Protein AF-A0A9N9JJ08-F1 (afdb_monomer)

Radius of gyration: 25.62 Å; Cα contacts (8 Å, |Δi|>4): 177; chains: 1; bounding box: 62×59×67 Å

Secondary structure (DSSP, 8-state):
---------TTSPPPEEE-TT--HHHHHHHHHHHHHHHH-TT-----HHHHHHHHHHH-TTEEEPPP-----HHHHHHHHHHHH---HHHHHHHHHHHHHHHHHHHHHHHHHHHHHHHHHHHHHH---------------S---EEEEEEEEEEEESSTT--HHHHTTSEEEEEEEEEEEGGGTTS-EEEEEEEETTTSPP-S----

Solvent-accessible surface area (backbone atoms only — not comparable to full-atom values): 12682 Å² total; per-residue (Å²): 132,88,78,90,79,79,80,80,59,97,86,59,79,75,70,45,68,43,58,60,92,51,51,73,69,58,52,46,51,54,49,53,49,57,48,29,77,73,62,38,88,84,51,91,72,82,54,69,66,58,53,50,52,50,40,61,71,76,40,67,42,62,41,65,41,70,74,82,67,81,85,52,64,68,59,54,52,44,52,50,51,45,70,74,47,83,52,65,71,62,29,51,51,46,47,51,53,47,50,5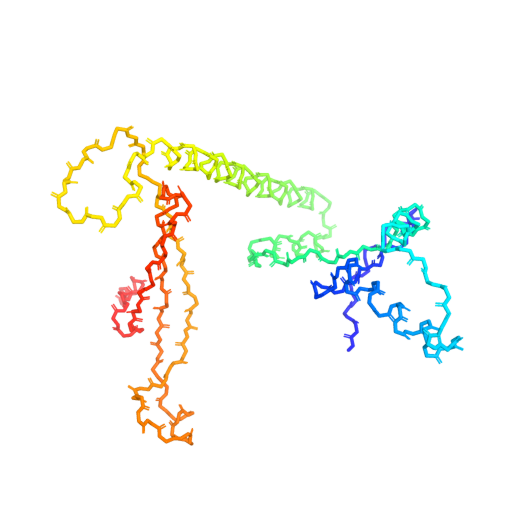2,52,52,49,52,56,47,52,55,49,51,53,50,50,54,48,52,52,51,19,41,54,47,12,68,68,49,82,81,80,60,96,67,80,90,66,91,70,84,73,94,70,76,86,34,76,46,78,46,87,43,64,81,44,74,41,65,71,47,99,82,59,55,75,82,51,38,85,74,53,53,38,54,28,34,37,38,33,43,27,39,54,21,43,36,94,68,54,51,70,50,76,45,79,44,49,60,88,73,52,78,73,88,73,77,72,80,129

Organism: NCBI:txid1348616

Mean predicted aligned error: 15.31 Å

pLDDT: mean 78.63, std 16.37, range [26.28, 96.12]

Foldseek 3Di:
DDDDPFPDPPPDDAQAEDEQVDDLVNVVVVVLVVCCVVPNPPDDDDDSVVVVVCCVVPPVSYYYDDDDDDDDPVLVVLVVCLVPDPDPVVNVVSVVVNVVVVVVVVVVVVVVVVVLVQLQVLLVVPPCPDPDDDDPPDRPGDFDKDKAFADFDWAAPDPPDDVVCSVVDTFTWTKMWIWRSSNPPPIDIDIDIGGPVRPDDPPPPDD

Structure (mmCIF, N/CA/C/O backbone):
data_AF-A0A9N9JJ08-F1
#
_entry.id   AF-A0A9N9JJ08-F1
#
loop_
_atom_site.group_PDB
_atom_site.id
_atom_site.type_symbol
_atom_site.label_atom_id
_atom_site.label_alt_id
_atom_site.label_comp_id
_atom_site.label_asym_id
_atom_site.label_entity_id
_atom_site.label_seq_id
_atom_site.pdbx_PDB_ins_code
_atom_site.Cartn_x
_atom_site.Cartn_y
_atom_site.Cartn_z
_atom_site.occupancy
_atom_site.B_iso_or_equiv
_atom_site.auth_seq_id
_atom_site.auth_comp_id
_atom_site.auth_asym_id
_atom_site.auth_atom_id
_atom_site.pdbx_PDB_model_num
ATOM 1 N N . MET A 1 1 ? -17.028 -2.104 -16.571 1.00 26.28 1 MET A N 1
ATOM 2 C CA . MET A 1 1 ? -17.896 -0.958 -16.218 1.00 26.28 1 MET A CA 1
ATOM 3 C C . MET A 1 1 ? -17.151 -0.067 -15.235 1.00 26.28 1 MET A C 1
ATOM 5 O O . MET A 1 1 ? -16.638 -0.620 -14.269 1.00 26.28 1 MET A O 1
ATOM 9 N N . PRO A 1 2 ? -17.042 1.254 -15.446 1.00 32.75 2 PRO A N 1
ATOM 10 C CA . PRO A 1 2 ? -16.416 2.143 -14.471 1.00 32.75 2 PRO A CA 1
ATOM 11 C C . PRO A 1 2 ? -17.380 2.386 -13.298 1.00 32.75 2 PRO A C 1
ATOM 13 O O . PRO A 1 2 ? -18.533 2.760 -13.513 1.00 32.75 2 PRO A O 1
ATOM 16 N N . SER A 1 3 ? -16.921 2.157 -12.066 1.00 32.53 3 SER A N 1
ATOM 17 C CA . SER A 1 3 ? -17.717 2.371 -10.849 1.00 32.53 3 SER A CA 1
ATOM 18 C C . SER A 1 3 ? -17.946 3.865 -10.568 1.00 32.53 3 SER A C 1
ATOM 20 O O . SER A 1 3 ? -17.018 4.667 -10.702 1.00 32.53 3 SER A O 1
ATOM 22 N N . PRO A 1 4 ? -19.150 4.272 -10.124 1.00 37.25 4 PRO A N 1
ATOM 23 C CA . PRO A 1 4 ? -19.498 5.670 -9.932 1.00 37.25 4 PRO A CA 1
ATOM 24 C C . PRO A 1 4 ? -19.043 6.146 -8.549 1.00 37.25 4 PRO A C 1
ATOM 26 O O . PRO A 1 4 ? -19.800 6.111 -7.585 1.00 37.25 4 PRO A O 1
ATOM 29 N N . ARG A 1 5 ? -17.810 6.646 -8.438 1.00 34.72 5 ARG A N 1
ATOM 30 C CA . ARG A 1 5 ? -17.413 7.495 -7.303 1.00 34.72 5 ARG A CA 1
ATOM 31 C C . ARG A 1 5 ? -17.246 8.926 -7.798 1.00 34.72 5 ARG A C 1
ATOM 33 O O . ARG A 1 5 ? -16.143 9.419 -7.993 1.00 34.72 5 ARG A O 1
ATOM 40 N N . ARG A 1 6 ? -18.376 9.584 -8.068 1.00 42.25 6 ARG A N 1
ATOM 41 C CA . ARG A 1 6 ? -18.411 11.016 -8.381 1.00 42.25 6 ARG A CA 1
ATOM 42 C C . ARG A 1 6 ? -18.321 11.791 -7.070 1.00 42.25 6 ARG A C 1
ATOM 44 O O . ARG A 1 6 ? -19.316 11.937 -6.369 1.00 42.25 6 ARG A O 1
ATOM 51 N N . HIS A 1 7 ? -17.133 12.274 -6.727 1.00 39.66 7 HIS A N 1
ATOM 52 C CA . HIS A 1 7 ? -17.003 13.363 -5.762 1.00 39.66 7 HIS A CA 1
ATOM 53 C C . HIS A 1 7 ? -17.243 14.669 -6.531 1.00 39.66 7 HIS A C 1
ATOM 55 O O . HIS A 1 7 ? -16.338 15.220 -7.148 1.00 39.66 7 HIS A O 1
ATOM 61 N N . CYS A 1 8 ? -18.499 15.114 -6.592 1.00 38.03 8 CYS A N 1
ATOM 62 C CA . CYS A 1 8 ? -18.852 16.391 -7.207 1.00 38.03 8 CYS A CA 1
ATOM 63 C C . CYS A 1 8 ? -18.808 17.496 -6.146 1.00 38.03 8 CYS A C 1
ATOM 65 O O . CYS A 1 8 ? -19.826 17.805 -5.532 1.00 38.03 8 CYS A O 1
ATOM 67 N N . ASN A 1 9 ? -17.641 18.116 -5.960 1.00 37.44 9 ASN A N 1
ATOM 68 C CA . ASN A 1 9 ? -17.565 19.435 -5.332 1.00 37.44 9 ASN A CA 1
ATOM 69 C C . ASN A 1 9 ? -17.920 20.492 -6.388 1.00 37.44 9 ASN A C 1
ATOM 71 O O . ASN A 1 9 ? -17.262 20.594 -7.420 1.00 37.44 9 ASN A O 1
ATOM 75 N N . LYS A 1 10 ? -18.984 21.260 -6.132 1.00 45.19 10 LYS A N 1
ATOM 76 C CA . LYS A 1 10 ? -19.709 22.134 -7.078 1.00 45.19 10 LYS A CA 1
ATOM 77 C C . LYS A 1 10 ? -18.935 23.330 -7.679 1.00 45.19 10 LYS A C 1
ATOM 79 O O . LYS A 1 10 ? -19.567 24.170 -8.305 1.00 45.19 10 LYS A O 1
ATOM 84 N N . ILE A 1 11 ? -17.613 23.435 -7.522 1.00 53.03 11 ILE A N 1
ATOM 85 C CA . ILE A 1 11 ? -16.815 24.577 -8.035 1.00 53.03 11 ILE A CA 1
ATOM 86 C C . ILE A 1 11 ? -15.480 24.135 -8.684 1.00 53.03 11 ILE A C 1
ATOM 88 O O . ILE A 1 11 ? -14.800 24.934 -9.316 1.00 53.03 11 ILE A O 1
ATOM 92 N N . SER A 1 12 ? -15.104 22.855 -8.610 1.00 55.94 12 SER A N 1
ATOM 93 C CA . SER A 1 12 ? -13.826 22.354 -9.142 1.00 55.94 12 SER A CA 1
ATOM 94 C C . SER A 1 12 ? -14.048 21.534 -10.414 1.00 55.94 12 SER A C 1
ATOM 96 O O . SER A 1 12 ? -15.012 20.767 -10.482 1.00 55.94 12 SER A O 1
ATOM 98 N N . MET A 1 13 ? -13.172 21.671 -11.420 1.00 60.66 13 MET A N 1
ATOM 99 C CA . MET A 1 13 ? -13.185 20.769 -12.578 1.00 60.66 13 MET A CA 1
ATOM 100 C C . MET A 1 13 ? -13.150 19.314 -12.081 1.00 60.66 13 MET A C 1
ATOM 102 O O . MET A 1 13 ? -12.362 19.002 -11.185 1.00 60.66 13 MET A O 1
ATOM 106 N N . PRO A 1 14 ? -13.995 18.416 -12.617 1.00 74.31 14 PRO A N 1
ATOM 107 C CA . PRO A 1 14 ? -14.060 17.047 -12.130 1.00 74.31 14 PRO A CA 1
ATOM 108 C C . PRO A 1 14 ? -12.701 16.371 -12.316 1.00 74.31 14 PRO A C 1
ATOM 110 O O . PRO A 1 14 ? -12.190 16.283 -13.432 1.00 74.31 14 PRO A O 1
ATOM 113 N N . ILE A 1 15 ? -12.120 15.904 -11.210 1.00 81.00 15 ILE A N 1
ATOM 114 C CA . ILE A 1 15 ? -10.879 15.132 -11.239 1.00 81.00 15 ILE A CA 1
ATOM 115 C C . ILE A 1 15 ? -11.204 13.752 -11.818 1.00 81.00 15 ILE A C 1
ATOM 117 O O . ILE A 1 15 ? -12.094 13.053 -11.327 1.00 81.00 15 ILE A O 1
ATOM 121 N N . VAL A 1 16 ? -10.489 13.370 -12.872 1.00 88.06 16 VAL A N 1
ATOM 122 C CA . VAL A 1 16 ? -10.571 12.057 -13.513 1.00 88.06 16 VAL A CA 1
ATOM 123 C C . VAL A 1 16 ? -9.379 11.234 -13.047 1.00 88.06 16 VAL A C 1
ATOM 125 O O . VAL A 1 16 ? -8.238 11.683 -13.134 1.00 88.06 16 VAL A O 1
ATOM 128 N N . PHE A 1 17 ? -9.639 10.020 -12.566 1.00 85.75 17 PHE A N 1
ATOM 129 C CA . PHE A 1 17 ? -8.593 9.123 -12.089 1.00 85.75 17 PHE A CA 1
ATOM 130 C C . PHE A 1 17 ? -8.339 7.977 -13.071 1.00 85.75 17 PHE A C 1
ATOM 132 O O . PHE A 1 17 ? -9.257 7.229 -13.410 1.00 85.75 17 PHE A O 1
ATOM 139 N N . LEU A 1 18 ? -7.084 7.819 -13.491 1.00 86.88 18 LEU A N 1
ATOM 140 C CA . LEU A 1 18 ? -6.598 6.652 -14.221 1.00 86.88 18 LEU A CA 1
ATOM 141 C C . LEU A 1 18 ? -6.338 5.483 -13.257 1.00 86.88 18 LEU A C 1
ATOM 143 O O . LEU A 1 18 ? -5.922 5.728 -12.123 1.00 86.88 18 LEU A O 1
ATOM 147 N N . PRO A 1 19 ? -6.549 4.222 -13.679 1.00 86.38 19 PRO A N 1
ATOM 148 C CA . PRO A 1 19 ? -6.322 3.058 -12.823 1.00 86.38 19 PRO A CA 1
ATOM 149 C C . PRO A 1 19 ? -4.897 2.989 -12.261 1.00 86.38 19 PRO A C 1
ATOM 151 O O . PRO A 1 19 ? -3.952 3.473 -12.879 1.00 86.38 19 PRO A O 1
ATOM 154 N N . THR A 1 20 ? -4.732 2.306 -11.125 1.00 81.06 20 THR A N 1
ATOM 155 C CA . THR A 1 20 ? -3.444 2.153 -10.415 1.00 81.06 20 THR A CA 1
ATOM 156 C C . THR A 1 20 ? -2.364 1.434 -11.226 1.00 81.06 20 THR A C 1
ATOM 158 O O . THR A 1 20 ? -1.188 1.514 -10.891 1.00 81.06 20 THR A O 1
ATOM 161 N N . SER A 1 21 ? -2.748 0.713 -12.283 1.00 83.06 21 SER A N 1
ATOM 162 C CA . SER A 1 21 ? -1.825 0.064 -13.219 1.00 83.06 21 SER A CA 1
ATOM 163 C C . SER A 1 21 ? -1.136 1.046 -14.168 1.00 83.06 21 SER A C 1
ATOM 165 O O . SER A 1 21 ? -0.183 0.663 -14.843 1.00 83.06 21 SER A O 1
ATOM 167 N N . PHE A 1 22 ? -1.628 2.284 -14.254 1.00 88.38 22 PHE A N 1
ATOM 168 C CA . PHE A 1 22 ? -1.063 3.320 -15.102 1.00 88.38 22 PHE A CA 1
ATOM 169 C C . PHE A 1 22 ? -0.163 4.262 -14.301 1.00 88.38 22 PHE A C 1
ATOM 171 O O . PHE A 1 22 ? -0.401 4.586 -13.141 1.00 88.38 22 PHE A O 1
ATOM 178 N N . ASN A 1 23 ? 0.867 4.737 -14.978 1.00 90.69 23 ASN A N 1
ATOM 179 C CA . ASN A 1 23 ? 1.752 5.828 -14.599 1.00 90.69 23 ASN A CA 1
ATOM 180 C C . ASN A 1 23 ? 2.128 6.630 -15.859 1.00 90.69 23 ASN A C 1
ATOM 182 O O . ASN A 1 23 ? 1.810 6.216 -16.980 1.00 90.69 23 ASN A O 1
ATOM 186 N N . TYR A 1 24 ? 2.818 7.760 -15.692 1.00 93.50 24 TYR A N 1
ATOM 187 C CA . TYR A 1 24 ? 3.209 8.626 -16.812 1.00 93.50 24 TYR A CA 1
ATOM 188 C C . TYR A 1 24 ? 3.926 7.862 -17.932 1.00 93.50 24 TYR A C 1
ATOM 190 O O . TYR A 1 24 ? 3.560 8.013 -19.093 1.00 93.50 24 TYR A O 1
ATOM 198 N N . THR A 1 25 ? 4.854 6.970 -17.587 1.00 93.75 25 THR A N 1
ATOM 199 C CA . THR A 1 25 ? 5.616 6.165 -18.551 1.00 93.75 25 THR A CA 1
ATOM 200 C C . THR A 1 25 ? 4.733 5.195 -19.332 1.00 93.75 25 THR A C 1
ATOM 202 O O . THR A 1 25 ? 4.863 5.067 -20.548 1.00 93.75 25 THR A O 1
ATOM 205 N N . SER A 1 26 ? 3.797 4.520 -18.660 1.00 93.81 26 SER A N 1
ATOM 206 C CA . SER A 1 26 ? 2.867 3.600 -19.322 1.00 93.81 26 SER A CA 1
ATOM 207 C C . SER A 1 26 ? 1.947 4.325 -20.304 1.00 93.81 26 SER A C 1
ATOM 209 O O . SER A 1 26 ? 1.784 3.857 -21.424 1.00 93.81 26 SER A O 1
ATOM 211 N N . VAL A 1 27 ? 1.429 5.502 -19.932 1.00 94.94 27 VAL A N 1
ATOM 212 C CA . VAL A 1 27 ? 0.551 6.286 -20.809 1.00 94.94 27 VAL A CA 1
ATOM 213 C C . VAL A 1 27 ? 1.350 6.926 -21.942 1.00 94.94 27 VAL A C 1
ATOM 215 O O . VAL A 1 27 ? 0.870 6.997 -23.069 1.00 94.94 27 VAL A O 1
ATOM 218 N N . TYR A 1 28 ? 2.587 7.348 -21.678 1.00 96.12 28 TYR A N 1
ATOM 219 C CA . TYR A 1 28 ? 3.489 7.839 -22.714 1.00 96.12 28 TYR A CA 1
ATOM 220 C C . TYR A 1 28 ? 3.783 6.759 -23.762 1.00 96.12 28 TYR A C 1
ATOM 222 O O . TYR A 1 28 ? 3.760 7.045 -24.955 1.00 96.12 28 TYR A O 1
ATOM 230 N N . ARG A 1 29 ? 3.987 5.503 -23.348 1.00 95.19 29 ARG A N 1
ATOM 231 C CA . ARG A 1 29 ? 4.146 4.380 -24.282 1.00 95.19 29 ARG A CA 1
ATOM 232 C C . ARG A 1 29 ? 2.902 4.183 -25.152 1.00 95.19 29 ARG A C 1
ATOM 234 O O . ARG A 1 29 ? 3.045 4.012 -26.361 1.00 95.19 29 ARG A O 1
ATOM 241 N N . ASP A 1 30 ? 1.711 4.258 -24.563 1.00 94.69 30 ASP A N 1
ATOM 242 C CA . ASP A 1 30 ? 0.451 4.149 -25.308 1.00 94.69 30 ASP A CA 1
ATOM 243 C C . ASP A 1 30 ? 0.283 5.322 -26.294 1.00 94.69 30 ASP A C 1
ATOM 245 O O . ASP A 1 30 ? -0.117 5.122 -27.441 1.00 94.69 30 ASP A O 1
ATOM 249 N N . TYR A 1 31 ? 0.670 6.538 -25.886 1.00 94.31 31 TYR A N 1
ATOM 250 C CA . TYR A 1 31 ? 0.724 7.720 -26.750 1.00 94.31 31 TYR A CA 1
ATOM 251 C C . TYR A 1 31 ? 1.684 7.525 -27.929 1.00 94.31 31 TYR A C 1
ATOM 253 O O . TYR A 1 31 ? 1.293 7.759 -29.070 1.00 94.31 31 TYR A O 1
ATOM 261 N N . VAL A 1 32 ? 2.916 7.072 -27.674 1.00 94.12 32 VAL A N 1
ATOM 262 C CA . VAL A 1 32 ? 3.928 6.809 -28.709 1.00 94.12 32 VAL A CA 1
ATOM 263 C C . VAL A 1 32 ? 3.391 5.811 -29.730 1.00 94.12 32 VAL A C 1
ATOM 265 O O . VAL A 1 32 ? 3.525 6.042 -30.930 1.00 94.12 32 VAL A O 1
ATOM 268 N N . GLN A 1 33 ? 2.777 4.722 -29.261 1.00 93.69 33 GLN A N 1
ATOM 269 C CA . GLN A 1 33 ? 2.219 3.695 -30.134 1.00 93.69 33 GLN A CA 1
ATOM 270 C C . GLN A 1 33 ? 1.097 4.265 -31.007 1.00 93.69 33 GLN A C 1
ATOM 272 O O . GLN A 1 33 ? 1.199 4.230 -32.230 1.00 93.69 33 GLN A O 1
ATOM 277 N N . ALA A 1 34 ? 0.087 4.889 -30.394 1.00 94.25 34 ALA A N 1
ATOM 278 C CA . ALA A 1 34 ? -1.040 5.472 -31.120 1.00 94.25 34 ALA A CA 1
ATOM 279 C C . ALA A 1 34 ? -0.609 6.575 -32.105 1.00 94.25 34 ALA A C 1
ATOM 281 O O . ALA A 1 34 ? -1.202 6.736 -33.173 1.00 94.25 34 ALA A O 1
ATOM 282 N N . TYR A 1 35 ? 0.430 7.340 -31.760 1.00 92.88 35 TYR A N 1
ATOM 283 C CA . TYR A 1 35 ? 0.969 8.384 -32.622 1.00 92.88 35 TYR A CA 1
ATOM 284 C C . TYR A 1 35 ? 1.674 7.800 -33.850 1.00 92.88 35 TYR A C 1
ATOM 286 O O . TYR A 1 35 ? 1.426 8.261 -34.964 1.00 92.88 35 TYR A O 1
ATOM 294 N N . LYS A 1 36 ? 2.495 6.757 -33.671 1.00 92.38 36 LYS A N 1
ATOM 295 C CA . LYS A 1 36 ? 3.142 6.041 -34.782 1.00 92.38 36 LYS A CA 1
ATOM 296 C C . LYS A 1 36 ? 2.134 5.338 -35.679 1.00 92.38 36 LYS A C 1
ATOM 298 O O . LYS A 1 36 ? 2.271 5.403 -36.895 1.00 92.38 36 LYS A O 1
ATOM 303 N N . ASP A 1 37 ? 1.100 4.733 -35.104 1.00 92.38 37 ASP A N 1
ATOM 304 C CA . ASP A 1 37 ? 0.054 4.056 -35.878 1.00 92.38 37 ASP A CA 1
ATOM 305 C C . ASP A 1 37 ? -0.703 5.038 -36.786 1.00 92.38 37 ASP A C 1
ATOM 307 O O . ASP A 1 37 ? -1.117 4.688 -37.890 1.00 92.38 37 ASP A O 1
ATOM 311 N N . LYS A 1 38 ? -0.853 6.293 -36.346 1.00 92.62 38 LYS A N 1
ATOM 312 C CA . LYS A 1 38 ? -1.551 7.341 -37.099 1.00 92.62 38 LYS A CA 1
ATOM 313 C C . LYS A 1 38 ? -0.660 8.090 -38.094 1.00 92.62 38 LYS A C 1
ATOM 315 O O . LYS A 1 38 ? -1.142 8.490 -39.151 1.00 92.62 38 LYS A O 1
ATOM 320 N N . HIS A 1 39 ? 0.600 8.335 -37.739 1.00 90.25 39 HIS A N 1
ATOM 321 C CA . HIS A 1 39 ? 1.498 9.232 -38.478 1.00 90.25 39 HIS A CA 1
ATOM 322 C C . HIS A 1 39 ? 2.686 8.523 -39.149 1.00 90.25 39 HIS A C 1
ATOM 324 O O . HIS A 1 39 ? 3.470 9.180 -39.830 1.00 90.25 39 HIS A O 1
ATOM 330 N N . GLY A 1 40 ? 2.801 7.201 -39.004 1.00 85.94 40 GLY A N 1
ATOM 331 C CA . GLY A 1 40 ? 3.907 6.399 -39.524 1.00 85.94 40 GLY A CA 1
ATOM 332 C C . GLY A 1 40 ? 5.052 6.231 -38.521 1.00 85.94 40 GLY A C 1
ATOM 333 O O . GLY A 1 40 ? 5.200 6.996 -37.565 1.00 85.94 40 GLY A O 1
ATOM 334 N N . SER A 1 41 ? 5.885 5.212 -38.746 1.00 79.75 41 SER A N 1
ATOM 335 C CA . SER A 1 41 ? 7.000 4.837 -37.859 1.00 79.75 41 SER A CA 1
ATOM 336 C C . SER A 1 41 ? 8.039 5.940 -37.666 1.00 79.75 41 SER A C 1
ATOM 338 O O . SER A 1 41 ? 8.655 6.009 -36.601 1.00 79.75 41 SER A O 1
ATOM 340 N N . ASP A 1 42 ? 8.190 6.799 -38.673 1.00 82.75 42 ASP A N 1
ATOM 341 C CA . ASP A 1 42 ? 9.249 7.809 -38.764 1.00 82.75 42 ASP A CA 1
ATOM 342 C C . ASP A 1 42 ? 8.801 9.180 -38.234 1.00 82.75 42 ASP A C 1
ATOM 344 O O . ASP A 1 42 ? 9.532 10.168 -38.322 1.00 82.75 42 ASP A O 1
ATOM 348 N N . ALA A 1 43 ? 7.588 9.262 -37.678 1.00 84.25 43 ALA A N 1
ATOM 349 C CA . ALA A 1 43 ? 7.063 10.498 -37.125 1.00 84.25 43 ALA A CA 1
ATOM 350 C C . ALA A 1 43 ? 7.925 10.979 -35.945 1.00 84.25 43 ALA A C 1
ATOM 352 O O . ALA A 1 43 ? 8.306 10.201 -35.067 1.00 84.25 43 ALA A O 1
ATOM 353 N N . HIS A 1 44 ? 8.210 12.282 -35.898 1.00 88.25 44 HIS A N 1
ATOM 354 C CA . HIS A 1 44 ? 8.917 12.883 -34.771 1.00 88.25 44 HIS A CA 1
ATOM 355 C C . HIS A 1 44 ? 8.002 12.928 -33.544 1.00 88.25 44 HIS A C 1
ATOM 357 O O . HIS A 1 44 ? 6.926 13.531 -33.584 1.00 88.25 44 HIS A O 1
ATOM 363 N N . ILE A 1 45 ? 8.437 12.288 -32.460 1.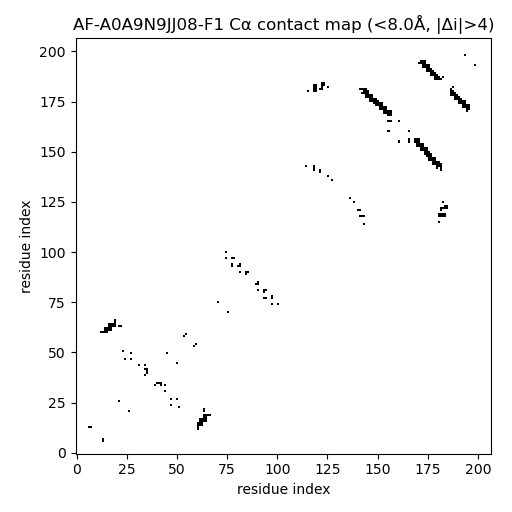00 91.38 45 ILE A N 1
ATOM 364 C CA . ILE A 1 45 ? 7.682 12.178 -31.211 1.00 91.38 45 ILE A CA 1
ATOM 365 C C . ILE A 1 45 ? 8.403 12.971 -30.135 1.00 91.38 45 ILE A C 1
ATOM 367 O O . ILE A 1 45 ? 9.623 12.885 -29.989 1.00 91.38 45 ILE A O 1
ATOM 371 N N . MET A 1 46 ? 7.632 13.740 -29.374 1.00 93.19 46 MET A N 1
ATOM 372 C CA . MET A 1 46 ? 8.156 14.497 -28.246 1.00 93.19 46 MET A CA 1
ATOM 373 C C . MET A 1 46 ? 8.699 13.574 -27.149 1.00 93.19 46 MET A C 1
ATOM 375 O O . MET A 1 46 ? 8.188 12.477 -26.954 1.00 93.19 46 MET A O 1
ATOM 379 N N . SER A 1 47 ? 9.686 14.040 -26.383 1.00 95.00 47 SER A N 1
ATOM 380 C CA . SER A 1 47 ? 10.233 13.274 -25.258 1.00 95.00 47 SER A CA 1
ATOM 381 C C . SER A 1 47 ? 9.219 13.066 -24.124 1.00 95.00 47 SER A C 1
ATOM 383 O O . SER A 1 47 ? 8.357 13.913 -23.874 1.00 95.00 47 SER A O 1
ATOM 385 N N . GLU A 1 48 ? 9.391 11.980 -23.361 1.00 95.62 48 GLU A N 1
ATOM 386 C CA . GLU A 1 48 ? 8.564 11.644 -22.187 1.00 95.62 48 GLU A CA 1
ATOM 387 C C . GLU A 1 48 ? 8.534 12.769 -21.142 1.00 95.62 48 GLU A C 1
ATOM 389 O O . GLU A 1 48 ? 7.492 13.064 -20.553 1.00 95.62 48 GLU A O 1
ATOM 394 N N . SER A 1 49 ? 9.670 13.438 -20.933 1.00 95.56 49 SER A N 1
ATOM 395 C CA . SER A 1 49 ? 9.781 14.568 -20.008 1.00 95.56 49 SER A CA 1
ATOM 396 C C . SER A 1 49 ? 8.894 15.736 -20.435 1.00 95.56 49 SER A C 1
ATOM 398 O O . SER A 1 49 ? 8.134 16.268 -19.626 1.00 95.56 49 SER A O 1
ATOM 400 N N . THR A 1 50 ? 8.938 16.097 -21.718 1.00 95.88 50 THR A N 1
ATOM 401 C CA . THR A 1 50 ? 8.116 17.171 -22.277 1.00 95.88 50 THR A CA 1
ATOM 402 C C . THR A 1 50 ? 6.638 16.785 -22.235 1.00 95.88 50 THR A C 1
ATOM 404 O O . THR A 1 50 ? 5.820 17.585 -21.793 1.00 95.88 50 THR A O 1
ATOM 407 N N . PHE A 1 51 ? 6.294 15.544 -22.593 1.00 95.88 51 PHE A N 1
ATOM 408 C CA . PHE A 1 51 ? 4.930 15.016 -22.485 1.00 95.88 51 PHE A CA 1
ATOM 409 C C . PHE A 1 51 ? 4.386 15.136 -21.054 1.00 95.88 51 PHE A C 1
ATOM 411 O O . PHE A 1 51 ? 3.304 15.677 -20.828 1.00 95.88 51 PHE A O 1
ATOM 418 N N . THR A 1 52 ? 5.178 14.706 -20.071 1.00 94.62 52 THR A N 1
ATOM 419 C CA . THR A 1 52 ? 4.808 14.743 -18.650 1.00 94.62 52 THR A CA 1
ATOM 420 C C . THR A 1 52 ? 4.646 16.175 -18.140 1.00 94.62 52 THR A C 1
ATOM 422 O O . THR A 1 52 ? 3.718 16.462 -17.384 1.00 94.62 52 THR A O 1
ATOM 425 N N . ASN A 1 53 ? 5.519 17.094 -18.557 1.00 95.38 53 ASN A N 1
ATOM 426 C CA . ASN A 1 53 ? 5.428 18.502 -18.171 1.00 95.38 53 ASN A CA 1
ATOM 427 C C . ASN A 1 53 ? 4.179 19.171 -18.757 1.00 95.38 53 ASN A C 1
ATOM 429 O O . ASN A 1 53 ? 3.480 19.890 -18.040 1.00 95.38 53 ASN A O 1
ATOM 433 N N . ILE A 1 54 ? 3.860 18.893 -20.027 1.00 94.44 54 ILE A N 1
ATOM 434 C CA . ILE A 1 54 ? 2.635 19.387 -20.669 1.00 94.44 54 ILE A CA 1
ATOM 435 C C . ILE A 1 54 ? 1.402 18.845 -19.948 1.00 94.44 54 ILE A C 1
ATOM 437 O O . ILE A 1 54 ? 0.509 19.624 -19.625 1.00 94.44 54 ILE A O 1
ATOM 441 N N . TRP A 1 55 ? 1.366 17.547 -19.632 1.00 94.19 55 TRP A N 1
ATOM 442 C CA . 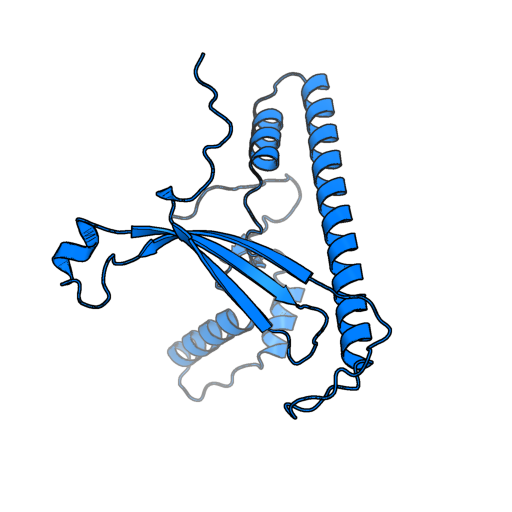TRP A 1 55 ? 0.263 16.955 -18.874 1.00 94.19 55 TRP A CA 1
ATOM 443 C C . TRP A 1 55 ? 0.055 17.664 -17.540 1.00 94.19 55 TRP A C 1
ATOM 445 O O . TRP A 1 55 ? -1.051 18.107 -17.243 1.00 94.19 55 TRP A O 1
ATOM 455 N N . LYS A 1 56 ? 1.111 17.793 -16.730 1.00 91.88 56 LYS A N 1
ATOM 456 C CA . LYS A 1 56 ? 1.019 18.404 -15.396 1.00 91.88 56 LYS A CA 1
ATOM 457 C C . LYS A 1 56 ? 0.557 19.861 -15.447 1.00 91.88 56 LYS A C 1
ATOM 459 O O . LYS A 1 56 ? -0.133 20.299 -14.534 1.00 91.88 56 LYS A O 1
ATOM 464 N N . SER A 1 57 ? 0.934 20.589 -16.499 1.00 92.88 57 SER A N 1
ATOM 465 C CA . SER A 1 57 ? 0.570 21.995 -16.688 1.00 92.88 57 SER A CA 1
ATOM 466 C C . SER A 1 57 ? -0.861 22.167 -17.208 1.00 92.88 57 SER A C 1
ATOM 468 O O . SER A 1 57 ? -1.627 22.965 -16.674 1.00 92.88 57 SER A O 1
ATOM 470 N N . LEU A 1 58 ? -1.242 21.404 -18.238 1.00 92.56 58 LEU A N 1
ATOM 471 C CA . LEU A 1 58 ? -2.488 21.626 -18.979 1.00 92.56 58 LEU A CA 1
ATOM 472 C C . LEU A 1 58 ? -3.649 20.735 -18.526 1.00 92.56 58 LEU A C 1
ATOM 474 O O . LEU A 1 58 ? -4.805 21.083 -18.755 1.00 92.56 58 LEU A O 1
ATOM 478 N N . ILE A 1 59 ? -3.366 19.586 -17.906 1.00 89.19 59 ILE A N 1
ATOM 479 C CA . ILE A 1 59 ? -4.372 18.589 -17.511 1.00 89.19 59 ILE A CA 1
ATOM 480 C C . ILE A 1 59 ? -4.167 18.141 -16.046 1.00 89.19 59 ILE A C 1
ATOM 482 O O . ILE A 1 59 ? -4.083 16.944 -15.760 1.00 89.19 59 ILE A O 1
ATOM 486 N N . PRO A 1 60 ? -4.120 19.072 -15.071 1.00 87.56 60 PRO A N 1
ATOM 487 C CA . PRO A 1 60 ? -3.926 18.722 -13.658 1.00 87.56 60 PRO A CA 1
ATOM 488 C C . PRO A 1 60 ? -5.112 17.947 -13.053 1.00 87.56 60 PRO A C 1
ATOM 49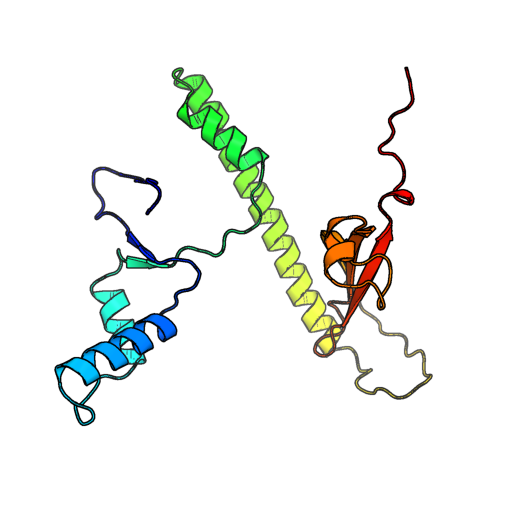0 O O . PRO A 1 60 ? -4.989 17.317 -11.999 1.00 87.56 60 PRO A O 1
ATOM 493 N N . SER A 1 61 ? -6.272 17.983 -13.713 1.00 87.38 61 SER A N 1
ATOM 494 C CA . SER A 1 61 ? -7.465 17.230 -13.327 1.00 87.38 61 SER A CA 1
ATOM 495 C C . SER A 1 61 ? -7.375 15.738 -13.656 1.00 87.38 61 SER A C 1
ATOM 497 O O . SER A 1 61 ? -8.175 14.973 -13.127 1.00 87.38 61 SER A O 1
ATOM 499 N N . LEU A 1 62 ? -6.427 15.302 -14.493 1.00 89.69 62 LEU A N 1
ATOM 500 C CA . LEU A 1 62 ? -6.220 13.890 -14.810 1.00 89.69 62 LEU A CA 1
ATOM 501 C C . LEU A 1 62 ? -5.090 13.326 -13.941 1.00 89.69 62 LEU A C 1
ATOM 503 O O . LEU A 1 62 ? -3.915 13.627 -14.156 1.00 89.69 62 LEU A O 1
ATOM 507 N N . GLN A 1 63 ? -5.455 12.512 -12.954 1.00 89.56 63 GLN A N 1
ATOM 508 C CA . GLN A 1 63 ? -4.546 11.985 -11.932 1.00 89.56 63 GLN A CA 1
ATOM 509 C C . GLN A 1 63 ? -4.533 10.455 -11.932 1.00 89.56 63 GLN A C 1
ATOM 511 O O . GLN A 1 63 ? -5.433 9.817 -12.471 1.00 89.56 63 GLN A O 1
ATOM 516 N N . PHE A 1 64 ? -3.525 9.844 -11.313 1.00 88.75 64 PHE A N 1
ATOM 517 C CA . PHE A 1 64 ? -3.499 8.396 -11.100 1.00 88.75 64 PHE A CA 1
ATOM 518 C C . PHE A 1 64 ? -4.191 8.051 -9.785 1.00 88.75 64 PHE A C 1
ATOM 520 O O . PHE A 1 64 ? -4.034 8.757 -8.788 1.00 88.75 64 PHE A O 1
ATOM 527 N N . MET A 1 65 ? -4.951 6.957 -9.770 1.00 81.00 65 MET A N 1
ATOM 528 C CA . MET A 1 65 ? -5.398 6.366 -8.516 1.00 81.00 65 MET A CA 1
ATOM 529 C C . MET A 1 65 ? -4.168 5.994 -7.687 1.00 81.00 65 MET A C 1
ATOM 531 O O . MET A 1 65 ? -3.238 5.367 -8.198 1.00 81.00 65 MET A O 1
ATOM 535 N N . SER A 1 66 ? -4.180 6.329 -6.400 1.00 72.06 66 SER A N 1
ATOM 536 C CA . SER A 1 66 ? -3.231 5.732 -5.470 1.00 72.06 66 SER A CA 1
ATOM 537 C C . SER A 1 66 ? -3.484 4.228 -5.399 1.00 72.06 66 SER A C 1
ATOM 539 O O . SER A 1 66 ? -4.637 3.777 -5.434 1.00 72.06 66 SER A O 1
ATOM 541 N N . ALA A 1 67 ? -2.408 3.442 -5.296 1.00 64.12 67 ALA A N 1
ATOM 542 C CA . ALA A 1 67 ? -2.538 2.066 -4.844 1.00 64.12 67 ALA A CA 1
ATOM 543 C C . ALA A 1 67 ? -3.350 2.105 -3.546 1.00 64.12 67 ALA A C 1
ATOM 545 O O . ALA A 1 67 ? -3.021 2.871 -2.637 1.00 64.12 67 ALA A O 1
ATOM 546 N N . LYS A 1 68 ? -4.460 1.364 -3.493 1.00 60.28 68 LYS A N 1
ATOM 547 C CA . LYS A 1 68 ? -5.231 1.284 -2.258 1.00 60.28 68 LYS A CA 1
ATOM 548 C C . LYS A 1 68 ? -4.314 0.635 -1.226 1.00 60.28 68 LYS A C 1
ATOM 550 O O . LYS A 1 68 ? -4.033 -0.552 -1.338 1.00 60.28 68 LYS A O 1
ATOM 555 N N . SER A 1 69 ? -3.831 1.423 -0.270 1.00 53.94 69 SER A N 1
ATOM 556 C CA . SER A 1 69 ? -3.363 0.886 1.003 1.00 53.94 69 SER A CA 1
ATOM 557 C C . SER A 1 69 ? -4.533 0.164 1.664 1.00 53.94 69 SER A C 1
ATOM 559 O O . SER A 1 69 ? -5.685 0.496 1.361 1.00 53.94 69 SER A O 1
ATOM 561 N N . ASP A 1 70 ? -4.232 -0.802 2.524 1.00 57.22 70 ASP A N 1
ATOM 562 C CA . ASP A 1 70 ? -5.188 -1.730 3.127 1.00 57.22 70 ASP A CA 1
ATOM 563 C C . ASP A 1 70 ? -6.558 -1.109 3.416 1.00 57.22 70 ASP A C 1
ATOM 565 O O . ASP A 1 70 ? -6.687 0.003 3.941 1.00 57.22 70 ASP A O 1
ATOM 569 N N . LEU A 1 71 ? -7.603 -1.835 3.018 1.00 66.81 71 LEU A N 1
ATOM 570 C CA . LEU A 1 71 ? -8.982 -1.438 3.258 1.00 66.81 71 LEU A CA 1
ATOM 571 C C . LEU A 1 71 ? -9.240 -1.494 4.767 1.00 66.81 71 LEU A C 1
ATOM 573 O O . LEU A 1 71 ? -9.540 -2.550 5.312 1.00 66.81 71 LEU A O 1
ATOM 577 N N . CYS A 1 72 ? -9.109 -0.355 5.442 1.00 84.56 72 CYS A N 1
ATOM 578 C CA . CYS A 1 72 ? -9.468 -0.234 6.848 1.00 84.56 72 CYS A CA 1
ATOM 579 C C . CYS A 1 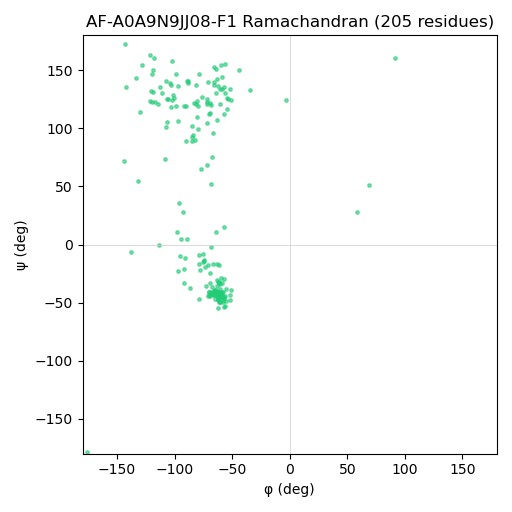72 ? -10.994 -0.333 6.990 1.00 84.56 72 CYS A C 1
ATOM 581 O O . CYS A 1 72 ? -11.729 0.550 6.539 1.00 84.56 72 CYS A O 1
ATOM 583 N N . GLU A 1 73 ? -11.467 -1.408 7.621 1.00 84.94 73 GLU A N 1
ATOM 584 C CA . GLU A 1 73 ? -12.889 -1.641 7.889 1.00 84.94 73 GLU A CA 1
ATOM 585 C C . GLU A 1 73 ? -13.505 -0.470 8.670 1.00 84.94 73 GLU A C 1
ATOM 587 O O . GLU A 1 73 ? -14.541 0.063 8.272 1.00 84.94 73 GLU A O 1
ATOM 592 N N . THR A 1 74 ? -12.811 0.018 9.702 1.00 89.12 74 THR A N 1
ATOM 593 C CA . THR A 1 74 ? -13.228 1.177 10.505 1.00 89.12 74 THR A CA 1
ATOM 594 C C . THR A 1 74 ? -13.435 2.425 9.647 1.00 89.12 74 THR A C 1
ATOM 596 O O . THR A 1 74 ? -14.459 3.097 9.770 1.00 89.12 74 THR A O 1
ATOM 599 N N . CYS A 1 75 ? -12.511 2.712 8.720 1.00 89.69 75 CYS A N 1
ATOM 600 C CA . CYS A 1 75 ? -12.644 3.828 7.782 1.00 89.69 75 CYS A CA 1
ATOM 601 C C . CYS A 1 75 ? -13.893 3.697 6.905 1.00 89.69 75 CYS A C 1
ATOM 603 O O . CYS A 1 75 ? -14.571 4.694 6.655 1.00 89.69 75 CYS A O 1
ATOM 605 N N . GLU A 1 76 ? -14.188 2.501 6.392 1.00 88.88 76 GLU A N 1
ATOM 606 C CA . GLU A 1 76 ? -15.357 2.291 5.535 1.00 88.88 76 GLU A CA 1
ATOM 607 C C . GLU A 1 76 ? -16.667 2.401 6.328 1.00 88.88 76 GLU A C 1
ATOM 609 O O . GLU A 1 76 ? -17.587 3.083 5.872 1.00 88.88 76 GLU A O 1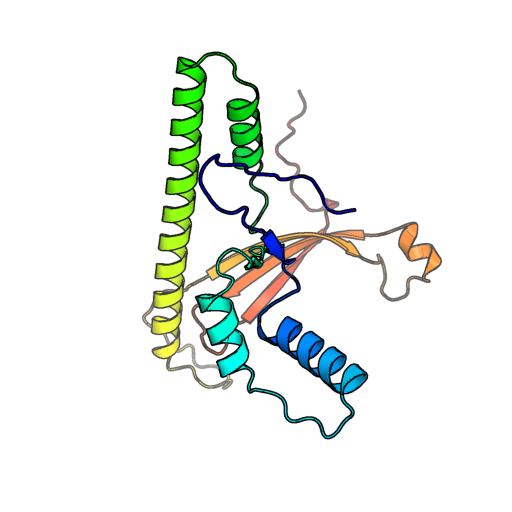
ATOM 614 N N . ILE A 1 77 ? -16.722 1.856 7.549 1.00 90.25 77 ILE A N 1
ATOM 615 C CA . ILE A 1 77 ? -17.872 2.003 8.457 1.00 90.25 77 ILE A CA 1
ATOM 616 C C . ILE A 1 77 ? -18.118 3.481 8.788 1.00 90.25 77 ILE A C 1
ATOM 618 O O . ILE A 1 77 ? -19.239 3.970 8.639 1.00 90.25 77 ILE A O 1
ATOM 622 N N . MET A 1 78 ? -17.080 4.226 9.181 1.00 91.25 78 MET A N 1
ATOM 623 C CA . MET A 1 78 ? -17.200 5.652 9.504 1.00 91.25 78 MET A CA 1
ATOM 624 C C . MET A 1 78 ? -17.676 6.472 8.299 1.00 91.25 78 MET A C 1
ATOM 626 O O . MET A 1 78 ? -18.594 7.282 8.433 1.00 91.25 78 MET A O 1
ATOM 630 N N . LYS A 1 79 ? -17.133 6.225 7.096 1.00 89.94 79 LYS A N 1
ATOM 631 C CA . LYS A 1 79 ? -17.595 6.885 5.860 1.00 89.94 79 LYS A CA 1
ATOM 632 C C . LYS A 1 79 ? -19.069 6.605 5.580 1.00 89.94 79 LYS A C 1
ATOM 634 O O . LYS A 1 79 ? -19.797 7.531 5.219 1.00 89.94 79 LYS A O 1
ATOM 639 N N . MET A 1 80 ? -19.512 5.357 5.746 1.00 88.75 80 MET A N 1
ATOM 640 C CA . MET A 1 80 ? -20.924 5.000 5.589 1.00 88.75 80 MET A CA 1
ATOM 641 C C . MET A 1 80 ? -21.792 5.736 6.612 1.00 88.75 80 MET A C 1
ATOM 643 O O . MET A 1 80 ? -22.783 6.359 6.229 1.00 88.75 80 MET A O 1
ATOM 647 N N . ASN A 1 81 ? -21.397 5.748 7.885 1.00 90.75 81 ASN A N 1
ATOM 648 C CA . ASN A 1 81 ? -22.139 6.438 8.940 1.00 90.75 81 ASN A CA 1
ATOM 649 C C . ASN A 1 81 ? -22.269 7.942 8.648 1.00 90.75 81 ASN A C 1
ATOM 651 O O . ASN A 1 81 ? -23.371 8.487 8.714 1.00 90.75 81 ASN A O 1
ATOM 655 N N . ILE A 1 82 ? -21.184 8.605 8.234 1.00 91.38 82 ILE A N 1
ATOM 656 C CA . ILE A 1 82 ? -21.189 10.026 7.841 1.00 91.38 82 ILE A CA 1
ATOM 657 C C . ILE A 1 82 ? -22.126 10.282 6.648 1.00 91.38 82 ILE A C 1
ATOM 659 O O . ILE A 1 82 ? -22.798 11.316 6.594 1.00 91.38 82 ILE A O 1
ATOM 663 N N . GLN A 1 83 ? -22.178 9.359 5.683 1.00 89.06 83 GLN A N 1
ATOM 664 C CA . GLN A 1 83 ? -23.007 9.491 4.485 1.00 89.06 83 GLN A CA 1
ATOM 665 C C . GLN A 1 83 ? -24.504 9.360 4.787 1.00 89.06 83 GLN A C 1
ATOM 667 O O . GLN A 1 83 ? -25.297 10.127 4.241 1.00 89.06 83 GLN A O 1
ATOM 672 N N . TYR A 1 84 ? -24.891 8.394 5.623 1.00 89.50 84 TYR A N 1
ATOM 673 C CA . TYR A 1 84 ? -26.300 8.083 5.884 1.00 89.50 84 TYR A CA 1
ATOM 674 C C . TYR A 1 84 ? -26.900 8.853 7.066 1.00 89.50 84 TYR A C 1
ATOM 676 O O . TYR A 1 84 ? -28.119 8.871 7.231 1.00 89.50 84 TYR A O 1
ATOM 684 N N . THR A 1 85 ? -26.079 9.530 7.870 1.00 90.38 85 THR A N 1
ATOM 685 C CA . THR A 1 85 ? -26.567 10.340 8.992 1.00 90.38 85 THR A CA 1
ATOM 686 C C . THR A 1 85 ? -27.251 11.617 8.501 1.00 90.38 85 THR A C 1
ATOM 688 O O . THR A 1 85 ? -26.651 12.454 7.825 1.00 90.38 85 THR A O 1
ATOM 691 N N . THR A 1 86 ? -28.515 11.793 8.891 1.00 87.19 86 THR A N 1
ATOM 692 C CA . THR A 1 86 ? -29.338 12.969 8.560 1.00 87.19 86 THR A CA 1
ATOM 693 C C . THR A 1 86 ? -29.262 14.076 9.616 1.00 87.19 86 THR A C 1
ATOM 695 O O . THR A 1 86 ? -29.541 15.233 9.313 1.00 87.19 86 THR A O 1
ATOM 698 N N . GLN A 1 87 ? -28.864 13.744 10.850 1.00 91.69 87 GLN A N 1
ATOM 699 C CA . GLN A 1 87 ? -28.744 14.689 11.965 1.00 91.69 87 GLN A CA 1
ATOM 700 C C . GLN A 1 87 ? -27.395 15.416 11.912 1.00 91.69 87 GLN A C 1
ATOM 702 O O . GLN A 1 87 ? -26.344 14.781 11.965 1.00 91.69 87 GLN A O 1
ATOM 707 N N . HIS A 1 88 ? -27.421 16.749 11.829 1.00 85.62 88 HIS A N 1
ATOM 708 C CA . HIS A 1 88 ? -26.214 17.558 11.628 1.00 85.62 88 HIS A CA 1
ATOM 709 C C . HIS A 1 88 ? -25.191 17.417 12.766 1.00 85.62 88 HIS A C 1
ATOM 711 O O . HIS A 1 88 ? -24.008 17.236 12.496 1.00 85.62 88 HIS A O 1
ATOM 717 N N . GLU A 1 89 ? -25.635 17.445 14.025 1.00 86.88 89 GLU A N 1
ATOM 718 C CA . GLU A 1 89 ? -24.754 17.320 15.198 1.00 86.88 89 GLU A CA 1
ATOM 719 C C . GLU A 1 89 ? -24.028 15.969 15.224 1.00 86.88 89 GLU A C 1
ATOM 721 O O . GLU A 1 89 ? -22.804 15.929 15.303 1.00 86.88 89 GLU A O 1
ATOM 726 N N . LYS A 1 90 ? -24.759 14.866 15.017 1.00 89.00 90 LYS A N 1
ATOM 727 C CA . LYS A 1 90 ? -24.166 13.521 14.918 1.00 89.00 90 LYS A CA 1
ATOM 728 C C . LYS A 1 90 ? -23.229 13.381 13.727 1.00 89.00 90 LYS A C 1
ATOM 730 O O . LYS A 1 90 ? -22.218 12.695 13.801 1.00 89.00 90 LYS A O 1
ATOM 735 N N . LYS A 1 91 ? -23.554 14.026 12.606 1.00 90.94 91 LYS A N 1
ATOM 736 C CA . LYS A 1 91 ? -22.680 14.027 11.433 1.00 90.94 91 LYS A CA 1
ATOM 737 C C . LYS A 1 91 ? -21.360 14.743 11.720 1.00 90.94 91 LYS A C 1
ATOM 739 O O . LYS A 1 91 ? -20.322 14.286 11.244 1.00 90.94 91 LYS A O 1
ATOM 744 N N . LEU A 1 92 ? -21.397 15.841 12.476 1.00 92.50 92 LEU A N 1
ATOM 745 C CA . LEU A 1 92 ? -20.198 16.565 12.891 1.00 92.50 92 LEU A CA 1
ATOM 746 C C . LEU A 1 92 ? -19.335 15.704 13.825 1.00 92.50 92 LEU A C 1
ATOM 748 O O . LEU A 1 92 ? -18.141 15.574 13.576 1.00 9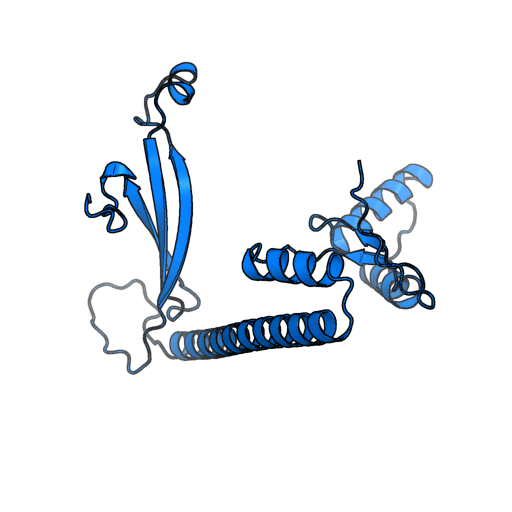2.50 92 LEU A O 1
ATOM 752 N N . GLU A 1 93 ? -19.943 15.062 14.824 1.00 93.75 93 GLU A N 1
ATOM 753 C CA . GLU A 1 93 ? -19.267 14.133 15.744 1.00 93.75 93 GLU A CA 1
ATOM 754 C C . GLU A 1 93 ? -18.576 12.983 14.992 1.00 93.75 93 GLU A C 1
ATOM 756 O O . GLU A 1 93 ? -17.359 12.842 15.065 1.00 93.75 93 GLU A O 1
ATOM 761 N N . LEU A 1 94 ? -19.313 12.261 14.139 1.00 91.75 94 LEU A N 1
ATOM 762 C CA . LEU A 1 94 ? -18.765 11.175 13.313 1.00 91.75 94 LEU A CA 1
ATOM 763 C C . LEU A 1 94 ? -17.630 11.636 12.388 1.00 91.75 94 LEU A C 1
ATOM 765 O O . LEU A 1 94 ? -16.712 10.872 12.087 1.00 91.75 94 LEU A O 1
ATOM 769 N N . THR A 1 95 ? -17.699 12.877 11.899 1.00 92.00 95 THR A N 1
ATOM 770 C CA . THR A 1 95 ? -16.639 13.451 11.061 1.00 92.00 95 THR A CA 1
ATOM 771 C C . THR A 1 95 ? -15.380 13.717 11.883 1.00 92.00 95 THR A C 1
ATOM 773 O O . THR A 1 95 ? -14.285 13.431 11.403 1.00 92.00 95 THR A O 1
ATOM 776 N N . ASN A 1 96 ? -15.519 14.213 13.114 1.00 94.62 96 ASN A N 1
ATOM 777 C CA . ASN A 1 96 ? -14.388 14.416 14.017 1.00 94.62 96 ASN A CA 1
ATOM 778 C C . ASN A 1 96 ? -13.725 13.086 14.391 1.00 94.62 96 ASN A C 1
ATOM 780 O O . ASN A 1 96 ? -12.502 12.989 14.311 1.00 94.62 96 ASN A O 1
ATOM 784 N N . ASP A 1 97 ? -14.511 12.050 14.692 1.00 94.69 97 ASP A N 1
ATOM 785 C CA . ASP A 1 97 ? -13.991 10.708 14.986 1.00 94.69 97 ASP A CA 1
ATOM 786 C C . ASP A 1 97 ? -13.221 10.125 13.797 1.00 94.69 97 ASP A C 1
ATOM 788 O O . ASP A 1 97 ? -12.131 9.568 13.946 1.00 94.69 97 ASP A O 1
ATOM 792 N N . TYR A 1 98 ? -13.757 10.301 12.588 1.00 93.69 98 TYR A N 1
ATOM 793 C CA . TYR A 1 98 ? -13.088 9.880 11.363 1.00 93.69 98 TYR A CA 1
ATOM 794 C C . TYR A 1 98 ? -11.765 10.624 11.136 1.00 93.69 98 TYR A C 1
ATOM 796 O O . TYR A 1 98 ? -10.767 10.002 10.773 1.00 93.69 98 TYR A O 1
ATOM 804 N N . LEU A 1 99 ? -11.725 11.939 11.375 1.00 94.31 99 LEU A N 1
ATOM 805 C CA . LEU A 1 99 ? -10.492 12.725 11.275 1.00 94.31 99 LEU A CA 1
ATOM 806 C C . LEU A 1 99 ? -9.464 12.316 12.335 1.00 94.31 99 LEU A C 1
ATOM 808 O O . LEU A 1 99 ? -8.285 12.200 12.012 1.00 94.31 99 LEU A O 1
ATOM 812 N N . ALA A 1 100 ? -9.898 12.046 13.567 1.00 95.88 100 ALA A N 1
ATOM 813 C CA . ALA A 1 100 ? -9.026 11.553 14.627 1.00 95.88 100 ALA A CA 1
ATOM 814 C C . ALA A 1 100 ? -8.413 10.192 14.262 1.00 95.88 100 ALA A C 1
ATOM 816 O O . ALA A 1 100 ? -7.204 10.009 14.389 1.00 95.88 100 ALA A O 1
ATOM 817 N N . HIS A 1 101 ? -9.215 9.268 13.722 1.00 94.19 101 HIS A N 1
ATOM 818 C CA . HIS A 1 101 ? -8.726 7.980 13.229 1.00 94.19 101 HIS A CA 1
ATOM 819 C C . HIS A 1 101 ? -7.702 8.138 12.092 1.00 94.19 101 HIS A C 1
ATOM 821 O O . HIS A 1 101 ? -6.673 7.462 12.095 1.00 94.19 101 HIS A O 1
ATOM 827 N N . LEU A 1 102 ? -7.953 9.042 11.136 1.00 91.75 102 LEU A N 1
ATOM 828 C CA . LEU A 1 102 ? -7.007 9.326 10.053 1.00 91.75 102 LEU A CA 1
ATOM 829 C C . LEU A 1 102 ? -5.693 9.924 10.565 1.00 91.75 102 LEU A C 1
ATOM 831 O O . LEU A 1 102 ? -4.630 9.507 10.109 1.00 91.75 102 LEU A O 1
ATOM 835 N N . ASN A 1 103 ? -5.763 10.875 11.497 1.00 94.06 103 ASN A N 1
ATOM 836 C CA . ASN A 1 103 ? -4.577 11.484 12.096 1.00 94.06 103 ASN A CA 1
ATOM 837 C C . ASN A 1 103 ? -3.754 10.441 12.849 1.00 94.06 103 ASN A C 1
ATOM 839 O O . ASN A 1 103 ? -2.554 10.346 12.620 1.00 94.06 103 ASN A O 1
ATOM 843 N N . HIS A 1 104 ? -4.397 9.592 13.649 1.00 93.38 104 HIS A N 1
ATOM 844 C CA . HIS A 1 104 ? -3.698 8.522 14.350 1.00 93.38 104 HIS A CA 1
ATOM 845 C C . HIS A 1 104 ? -3.012 7.549 13.375 1.00 93.38 104 HIS A C 1
ATOM 847 O O . HIS A 1 104 ? -1.836 7.232 13.534 1.00 93.38 104 HIS A O 1
ATOM 853 N N . ALA A 1 105 ? -3.699 7.124 12.309 1.00 89.75 105 ALA A N 1
ATOM 854 C CA . ALA A 1 105 ? -3.095 6.264 11.289 1.00 89.75 105 ALA A CA 1
ATOM 855 C C . ALA A 1 105 ? -1.905 6.932 10.571 1.00 89.75 105 ALA A C 1
ATOM 857 O O . ALA A 1 105 ? -0.970 6.250 10.143 1.00 89.75 105 ALA A O 1
ATOM 858 N N . GLN A 1 106 ? -1.939 8.258 10.417 1.00 89.12 106 GLN A N 1
ATOM 859 C CA . GLN A 1 106 ? -0.834 9.031 9.861 1.00 89.12 106 GLN A CA 1
ATOM 860 C C . GLN A 1 106 ? 0.350 9.097 10.836 1.00 89.12 106 GLN A C 1
ATOM 862 O O . GLN A 1 106 ? 1.475 8.847 10.416 1.00 89.12 106 GLN A O 1
ATOM 867 N N . GLU A 1 107 ? 0.103 9.340 12.124 1.00 94.38 107 GLU A N 1
ATOM 868 C CA . GLU A 1 107 ? 1.129 9.343 13.176 1.00 94.38 107 GLU A CA 1
ATOM 869 C C . GLU A 1 107 ? 1.860 7.996 13.267 1.00 94.38 107 GLU A C 1
ATOM 871 O O . GLU A 1 107 ? 3.090 7.965 13.286 1.00 94.38 107 GLU A O 1
ATOM 876 N N . GLU A 1 108 ? 1.129 6.877 13.227 1.00 90.69 108 GLU A N 1
ATOM 877 C CA . GLU A 1 108 ? 1.716 5.528 13.204 1.00 90.69 108 GLU A CA 1
ATOM 878 C C . GLU A 1 108 ? 2.588 5.305 11.960 1.00 90.69 108 GLU A C 1
ATOM 880 O O . GLU A 1 108 ? 3.682 4.737 12.033 1.00 90.69 108 GLU A O 1
ATOM 885 N N . ARG A 1 109 ? 2.137 5.789 10.795 1.00 87.31 109 ARG A N 1
ATOM 886 C CA . ARG A 1 109 ? 2.911 5.711 9.549 1.00 87.31 109 ARG A CA 1
ATOM 887 C C . ARG A 1 109 ? 4.174 6.563 9.612 1.00 87.31 109 ARG A C 1
ATOM 889 O O . ARG A 1 109 ? 5.222 6.124 9.139 1.00 87.31 109 ARG A O 1
ATOM 896 N N . ASP A 1 110 ? 4.094 7.757 10.181 1.00 92.44 110 ASP A N 1
ATOM 897 C CA . ASP A 1 110 ? 5.243 8.643 10.337 1.00 92.44 110 ASP A CA 1
ATOM 898 C C . ASP A 1 110 ? 6.250 8.054 11.327 1.00 92.44 110 ASP A C 1
ATOM 900 O O . ASP A 1 110 ? 7.447 8.008 11.033 1.00 92.44 110 ASP A O 1
ATOM 904 N N . TYR A 1 111 ? 5.771 7.489 12.436 1.00 91.19 111 TYR A N 1
ATOM 905 C CA . TYR A 1 111 ? 6.592 6.729 13.374 1.00 91.19 111 TYR A CA 1
ATOM 906 C C . TYR A 1 111 ? 7.294 5.546 12.690 1.00 91.19 111 TYR A C 1
ATOM 908 O O . TYR A 1 111 ? 8.510 5.381 12.822 1.00 91.19 111 TYR A O 1
ATOM 916 N N . TYR A 1 112 ? 6.565 4.751 11.903 1.00 86.06 112 TYR A N 1
ATOM 917 C CA . TYR A 1 112 ? 7.138 3.657 11.118 1.00 86.06 112 TYR A CA 1
ATOM 918 C C . TYR A 1 112 ? 8.227 4.154 10.156 1.00 86.06 112 TYR A C 1
ATOM 920 O O . TYR A 1 112 ? 9.343 3.634 10.165 1.00 86.06 112 TYR A O 1
ATOM 928 N N . ASN A 1 113 ? 7.950 5.201 9.376 1.00 87.31 113 ASN A N 1
ATOM 929 C CA . ASN A 1 113 ? 8.903 5.765 8.418 1.00 87.31 113 ASN A CA 1
ATOM 930 C C . ASN A 1 113 ? 10.183 6.263 9.104 1.00 87.31 113 ASN A C 1
ATOM 932 O O . ASN A 1 113 ? 11.284 6.004 8.614 1.00 87.31 113 ASN A O 1
ATOM 936 N N . VAL A 1 114 ? 10.057 6.9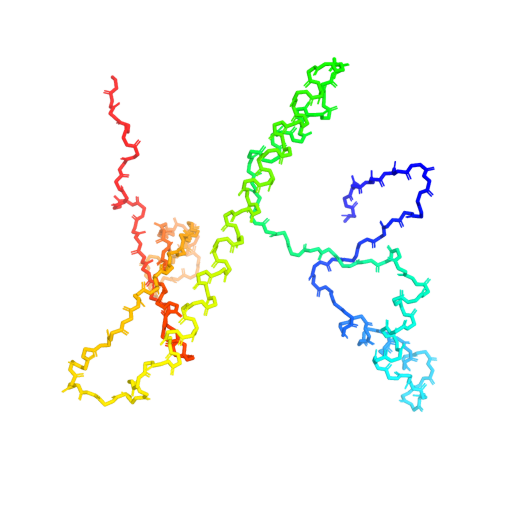23 10.261 1.00 90.75 114 VAL A N 1
ATOM 937 C CA . VAL A 1 114 ? 11.206 7.343 11.078 1.00 90.75 114 VAL A CA 1
ATOM 938 C C . VAL A 1 114 ? 12.044 6.136 11.506 1.00 90.75 114 VAL A C 1
ATOM 940 O O . VAL A 1 114 ? 13.273 6.190 11.434 1.00 90.75 114 VAL A O 1
ATOM 943 N N . ASN A 1 115 ? 11.414 5.030 11.912 1.00 87.06 115 ASN A N 1
ATOM 944 C CA . ASN A 1 115 ? 12.136 3.807 12.268 1.00 87.06 115 ASN A CA 1
ATOM 945 C C . ASN A 1 115 ? 12.823 3.154 11.063 1.00 87.06 115 ASN A C 1
ATOM 947 O O . ASN A 1 115 ? 13.949 2.693 11.203 1.00 87.06 115 ASN A O 1
ATOM 951 N N . ILE A 1 116 ? 12.220 3.175 9.872 1.00 83.75 116 ILE A N 1
ATOM 952 C CA . ILE A 1 116 ? 12.861 2.664 8.649 1.00 83.75 116 ILE A CA 1
ATOM 953 C C . ILE A 1 116 ? 14.115 3.467 8.282 1.00 83.75 116 ILE A C 1
ATOM 955 O O . ILE A 1 116 ? 15.133 2.883 7.896 1.00 83.75 116 ILE A O 1
ATOM 959 N N . VAL A 1 117 ? 14.079 4.794 8.432 1.00 87.06 117 VAL A N 1
ATOM 960 C CA . VAL A 1 117 ? 15.265 5.641 8.220 1.00 87.06 117 VAL A CA 1
ATOM 961 C C . VAL A 1 117 ? 16.369 5.263 9.209 1.00 87.06 117 VAL A C 1
ATOM 963 O O . VAL A 1 117 ? 17.485 4.970 8.780 1.00 87.06 117 VAL A O 1
ATOM 966 N N . LYS A 1 118 ? 16.045 5.160 10.505 1.00 86.50 118 LYS A N 1
ATOM 967 C CA . LYS A 1 118 ? 16.998 4.724 11.542 1.00 86.50 118 LYS A CA 1
ATOM 968 C C . LYS A 1 118 ? 17.559 3.328 11.265 1.00 86.50 118 LYS A C 1
ATOM 970 O O . LYS A 1 118 ? 18.765 3.130 11.353 1.00 86.50 118 LYS A O 1
ATOM 975 N N . ALA A 1 119 ? 16.714 2.380 10.862 1.00 82.56 119 ALA A N 1
ATOM 976 C CA . ALA A 1 119 ? 17.123 1.026 10.494 1.00 82.56 119 ALA A CA 1
ATOM 977 C C . ALA A 1 119 ? 18.137 1.019 9.351 1.00 82.56 119 ALA A C 1
ATOM 979 O O . ALA A 1 119 ? 19.121 0.280 9.375 1.00 82.56 119 ALA A O 1
ATOM 980 N N . THR A 1 120 ? 17.919 1.882 8.362 1.00 81.50 120 THR A N 1
ATOM 981 C CA . THR A 1 120 ? 18.816 2.033 7.218 1.00 81.50 120 THR A CA 1
ATOM 982 C C . THR A 1 120 ? 20.159 2.638 7.636 1.00 81.50 120 THR A C 1
ATOM 984 O O . THR A 1 120 ? 21.207 2.213 7.148 1.00 81.50 120 THR A O 1
ATOM 987 N N . GLU A 1 121 ? 20.153 3.632 8.525 1.00 83.88 121 GLU A N 1
ATOM 988 C CA . GLU A 1 121 ? 21.372 4.244 9.069 1.00 83.88 121 GLU A CA 1
ATOM 989 C C . GLU A 1 121 ? 22.169 3.266 9.939 1.00 83.88 121 GLU A C 1
ATOM 991 O O . GLU A 1 121 ? 23.384 3.150 9.773 1.00 83.88 121 GLU A O 1
ATOM 996 N N . ASP A 1 122 ? 21.497 2.508 10.804 1.00 80.56 122 ASP A N 1
ATOM 997 C CA . ASP A 1 122 ? 22.100 1.446 11.613 1.00 80.56 122 ASP A CA 1
ATOM 998 C C . ASP A 1 122 ? 22.720 0.362 10.727 1.00 80.56 122 ASP A C 1
ATOM 1000 O O . ASP A 1 122 ? 23.879 -0.006 10.923 1.00 80.56 122 ASP A O 1
ATOM 1004 N N . GLY A 1 123 ? 22.003 -0.077 9.688 1.00 76.06 123 GLY A N 1
ATOM 1005 C CA . GLY A 1 123 ? 22.506 -1.050 8.720 1.00 76.06 123 GLY A CA 1
ATOM 1006 C C . GLY A 1 123 ? 23.772 -0.587 8.002 1.00 76.06 123 GLY A C 1
ATOM 1007 O O . GLY A 1 123 ? 24.727 -1.351 7.889 1.00 76.06 123 GLY A O 1
ATOM 1008 N N . LYS A 1 124 ? 23.853 0.692 7.610 1.00 77.38 124 LYS A N 1
ATOM 1009 C CA . LYS A 1 124 ? 25.074 1.269 7.013 1.00 77.38 124 LYS A CA 1
ATOM 1010 C C . LYS A 1 124 ? 26.268 1.276 7.972 1.00 77.38 124 LYS A C 1
ATOM 1012 O O . LYS A 1 124 ? 27.406 1.194 7.515 1.00 77.38 124 LYS A O 1
ATOM 1017 N N . ARG A 1 125 ? 26.030 1.399 9.283 1.00 75.19 125 ARG A N 1
ATOM 1018 C CA . ARG A 1 125 ? 27.079 1.340 10.318 1.00 75.19 125 ARG A CA 1
ATOM 1019 C C . ARG A 1 125 ? 27.515 -0.090 10.631 1.00 75.19 125 ARG A C 1
ATOM 1021 O O . ARG A 1 125 ? 28.573 -0.290 11.229 1.00 75.19 125 ARG A O 1
ATOM 1028 N N . ASN A 1 126 ? 26.727 -1.086 10.238 1.00 70.00 126 ASN A N 1
ATOM 1029 C CA . ASN A 1 126 ? 27.052 -2.481 10.466 1.00 70.00 126 ASN A CA 1
ATOM 1030 C C . ASN A 1 126 ? 28.214 -2.918 9.559 1.00 70.00 126 ASN A C 1
ATOM 1032 O O . ASN A 1 126 ? 28.062 -3.156 8.364 1.00 70.00 126 ASN A O 1
ATOM 1036 N N . SER A 1 127 ? 29.401 -3.055 10.151 1.00 61.81 127 SER A N 1
ATOM 1037 C CA . SER A 1 127 ? 30.629 -3.474 9.458 1.00 61.81 127 SER A CA 1
ATOM 1038 C C . SER A 1 127 ? 30.629 -4.939 8.986 1.00 61.81 127 SER A C 1
ATOM 1040 O O . SER A 1 127 ? 31.586 -5.383 8.344 1.00 61.81 127 SER A O 1
ATOM 1042 N N . ASN A 1 128 ? 29.567 -5.703 9.266 1.00 59.72 128 ASN A N 1
ATOM 1043 C CA . ASN A 1 128 ? 29.389 -7.084 8.815 1.00 59.72 128 ASN A CA 1
ATOM 1044 C C . ASN A 1 128 ? 28.966 -7.144 7.336 1.00 59.72 128 ASN A C 1
ATOM 1046 O O . ASN A 1 128 ? 27.881 -7.591 6.986 1.00 59.72 128 ASN A O 1
ATOM 1050 N N . ILE A 1 129 ? 29.858 -6.696 6.453 1.00 55.03 129 ILE A N 1
ATOM 1051 C CA . ILE A 1 129 ? 29.656 -6.649 4.995 1.00 55.03 129 ILE A CA 1
ATOM 1052 C C . ILE A 1 129 ? 29.864 -8.031 4.337 1.00 55.03 129 ILE A C 1
ATOM 1054 O O . ILE A 1 129 ? 29.564 -8.227 3.161 1.00 55.03 129 ILE A O 1
ATOM 1058 N N . VAL A 1 130 ? 30.362 -9.035 5.067 1.00 50.62 130 VAL A N 1
ATOM 1059 C CA . VAL A 1 130 ? 30.855 -10.276 4.453 1.00 50.62 130 VAL A CA 1
ATOM 1060 C C . VAL A 1 130 ? 30.074 -11.496 4.932 1.00 50.62 130 VAL A C 1
ATOM 1062 O O . VAL A 1 130 ? 29.960 -11.750 6.127 1.00 50.62 130 VAL A O 1
ATOM 1065 N N . LYS A 1 131 ? 29.643 -12.322 3.967 1.00 51.25 131 LYS A N 1
ATOM 1066 C CA . LYS A 1 131 ? 29.144 -13.707 4.116 1.00 51.25 131 LYS A CA 1
ATOM 1067 C C . LYS A 1 131 ? 30.145 -14.674 4.792 1.00 51.25 131 LYS A C 1
ATOM 1069 O O . LYS A 1 131 ? 30.000 -15.889 4.677 1.00 51.25 131 LYS A O 1
ATOM 1074 N N . SER A 1 132 ? 31.196 -14.176 5.442 1.00 47.47 132 SER A N 1
ATOM 1075 C CA . SER A 1 132 ? 32.210 -14.998 6.089 1.00 47.47 132 SER A CA 1
ATOM 1076 C C . SER A 1 132 ? 31.733 -15.371 7.484 1.00 47.47 132 SER A C 1
ATOM 1078 O O . SER A 1 132 ? 31.760 -14.569 8.416 1.00 47.47 132 SER A O 1
ATOM 1080 N N . GLN A 1 133 ? 31.269 -16.611 7.562 1.00 49.47 133 GLN A N 1
ATOM 1081 C CA . GLN A 1 133 ? 31.316 -17.503 8.712 1.00 49.47 133 GLN A CA 1
ATOM 1082 C C . GLN A 1 133 ? 32.058 -16.965 9.956 1.00 49.47 133 GLN A C 1
ATOM 1084 O O . GLN A 1 133 ? 33.256 -16.701 9.930 1.00 49.47 133 GLN A O 1
ATOM 1089 N N . ILE A 1 134 ? 31.321 -16.960 11.072 1.00 47.97 134 ILE A N 1
ATOM 1090 C CA . ILE A 1 134 ? 31.824 -17.259 12.423 1.00 47.97 134 ILE A CA 1
ATOM 1091 C C . ILE A 1 134 ? 32.782 -16.207 13.010 1.00 47.97 134 ILE A C 1
ATOM 1093 O O . ILE A 1 134 ? 33.818 -16.513 13.590 1.00 47.97 134 ILE A O 1
ATOM 1097 N N . SER A 1 135 ? 32.380 -14.940 12.984 1.00 46.22 135 SER A N 1
ATOM 1098 C CA . SER A 1 135 ? 32.712 -14.072 14.117 1.00 46.22 135 SER A CA 1
ATOM 1099 C C . SER A 1 135 ? 31.434 -13.383 14.563 1.00 46.22 135 SER A C 1
ATOM 1101 O O . SER A 1 135 ? 30.839 -12.623 13.804 1.00 46.22 135 SER A O 1
ATOM 1103 N N . PHE A 1 136 ? 30.965 -13.700 15.771 1.00 50.28 136 PHE A N 1
ATOM 1104 C CA . PHE A 1 136 ? 29.901 -12.950 16.434 1.00 50.28 136 PHE A CA 1
ATOM 1105 C C . PHE A 1 136 ? 30.459 -11.566 16.768 1.00 50.28 136 PHE A C 1
ATOM 1107 O O . PHE A 1 136 ? 30.869 -11.293 17.894 1.00 50.28 136 PHE A O 1
ATOM 1114 N N . LYS A 1 137 ? 30.575 -10.705 15.757 1.00 55.25 137 LYS A N 1
ATOM 1115 C CA . LYS A 1 137 ? 30.904 -9.307 15.971 1.00 55.25 137 LYS A CA 1
ATOM 1116 C C . LYS A 1 137 ? 29.686 -8.673 16.613 1.00 55.25 137 LYS A C 1
ATOM 1118 O O . LYS A 1 137 ? 28.629 -8.581 15.992 1.00 55.25 137 LYS A O 1
ATOM 1123 N N . ILE A 1 138 ? 29.852 -8.291 17.873 1.00 58.78 138 ILE A N 1
ATOM 1124 C CA . ILE A 1 138 ? 28.896 -7.477 18.612 1.00 58.78 138 ILE A CA 1
ATOM 1125 C C . ILE A 1 138 ? 28.713 -6.192 17.802 1.00 58.78 138 ILE A C 1
ATOM 1127 O O . ILE A 1 138 ? 29.660 -5.427 17.618 1.00 58.78 138 ILE A O 1
ATOM 1131 N N . PHE A 1 139 ? 27.519 -6.009 17.249 1.00 67.50 139 PHE A N 1
ATOM 1132 C CA . PHE A 1 139 ? 27.110 -4.756 16.636 1.00 67.50 139 PHE A CA 1
ATOM 1133 C C . PHE A 1 139 ? 26.409 -3.930 17.711 1.00 67.50 139 PHE A C 1
ATOM 1135 O O . PHE A 1 139 ? 25.409 -4.374 18.271 1.00 67.50 139 PHE A O 1
ATOM 1142 N N . ASP A 1 140 ? 26.958 -2.757 18.009 1.00 69.38 140 ASP A N 1
ATOM 1143 C CA . ASP A 1 140 ? 26.338 -1.791 18.911 1.00 69.38 140 ASP A CA 1
ATOM 1144 C C . ASP A 1 140 ? 25.329 -0.946 18.120 1.00 69.38 140 ASP A C 1
ATOM 1146 O O . ASP A 1 140 ? 25.685 0.014 17.432 1.00 69.38 140 ASP A O 1
ATOM 1150 N N . GLY A 1 141 ? 24.067 -1.373 18.140 1.00 72.50 141 GLY A N 1
ATOM 1151 C CA . GLY A 1 141 ? 22.967 -0.714 17.444 1.00 72.50 141 GLY A CA 1
ATOM 1152 C C . GLY A 1 141 ? 21.618 -1.371 17.726 1.00 72.50 141 GLY A C 1
ATOM 1153 O O . GLY A 1 141 ? 21.522 -2.325 18.498 1.00 72.50 141 GLY A O 1
ATOM 1154 N N . CYS A 1 142 ? 20.554 -0.850 17.112 1.00 75.19 142 CYS A N 1
ATOM 1155 C CA . CYS A 1 142 ? 19.207 -1.382 17.305 1.00 75.19 142 CYS A CA 1
ATOM 1156 C C . CYS A 1 142 ? 18.910 -2.508 16.304 1.00 75.19 142 CYS A C 1
ATOM 1158 O O . CYS A 1 142 ? 19.237 -2.417 15.120 1.00 75.19 142 CYS A O 1
ATOM 1160 N N . ALA A 1 143 ? 18.256 -3.573 16.773 1.00 76.62 143 ALA A N 1
ATOM 1161 C CA . ALA A 1 143 ? 17.681 -4.583 15.894 1.00 76.62 143 ALA A CA 1
ATOM 1162 C C . ALA A 1 143 ? 16.321 -4.090 15.386 1.00 76.62 143 ALA A C 1
ATOM 1164 O O . ALA A 1 143 ? 15.415 -3.838 16.179 1.00 76.62 143 ALA A O 1
ATOM 1165 N N . HIS A 1 144 ? 16.172 -3.976 14.068 1.00 82.62 144 HIS A N 1
ATOM 1166 C CA . HIS A 1 144 ? 14.927 -3.536 13.438 1.00 82.62 144 HIS A CA 1
ATOM 1167 C C . HIS A 1 144 ? 14.249 -4.739 12.788 1.00 82.62 144 HIS A C 1
ATOM 1169 O O . HIS A 1 144 ? 14.710 -5.245 11.765 1.00 82.62 144 HIS A O 1
ATOM 1175 N N . ILE A 1 145 ? 13.184 -5.230 13.424 1.00 83.19 145 ILE A N 1
ATOM 1176 C CA . ILE A 1 145 ? 12.419 -6.397 12.977 1.00 83.19 145 ILE A CA 1
ATOM 1177 C C . ILE A 1 145 ? 11.015 -5.938 12.595 1.00 83.19 145 ILE A C 1
ATOM 1179 O O . ILE A 1 145 ? 10.291 -5.392 13.424 1.00 83.19 145 ILE A O 1
ATOM 1183 N N . ALA A 1 146 ? 10.634 -6.174 11.345 1.00 82.44 146 ALA A N 1
ATOM 1184 C CA . ALA A 1 146 ? 9.283 -5.972 10.851 1.00 82.44 146 ALA A CA 1
ATOM 1185 C C . ALA A 1 146 ? 8.574 -7.324 10.721 1.00 82.44 146 ALA A C 1
ATOM 1187 O O . ALA A 1 146 ? 9.155 -8.298 10.238 1.00 82.44 146 ALA A O 1
ATOM 1188 N N . TYR A 1 147 ? 7.314 -7.363 11.137 1.00 84.38 147 TYR A N 1
ATOM 1189 C CA . TYR A 1 147 ? 6.435 -8.511 10.960 1.00 84.38 147 TYR A CA 1
ATOM 1190 C C . TYR A 1 147 ? 5.436 -8.182 9.856 1.00 84.38 147 TYR A C 1
ATOM 1192 O O . TYR A 1 147 ? 4.754 -7.162 9.923 1.00 84.38 147 TYR A O 1
ATOM 1200 N N . ASP A 1 148 ? 5.365 -9.040 8.849 1.00 80.00 148 ASP A N 1
ATOM 1201 C CA . ASP A 1 148 ? 4.390 -8.974 7.768 1.00 80.00 148 ASP A CA 1
ATOM 1202 C C . ASP A 1 148 ? 3.378 -10.101 7.987 1.00 80.00 148 ASP A C 1
ATOM 1204 O O . ASP A 1 148 ? 3.673 -11.280 7.774 1.00 80.00 148 ASP A O 1
ATOM 1208 N N . TRP A 1 149 ? 2.206 -9.771 8.525 1.00 68.12 149 TRP A N 1
ATOM 1209 C CA . TRP A 1 149 ? 1.177 -10.774 8.777 1.00 68.12 149 TRP A CA 1
ATOM 1210 C C . TRP A 1 149 ? 0.429 -11.063 7.479 1.00 68.12 149 TRP A C 1
ATOM 1212 O O . TRP A 1 149 ? -0.320 -10.218 6.988 1.00 68.12 149 TRP A O 1
ATOM 1222 N N . ALA A 1 150 ? 0.634 -12.249 6.908 1.00 65.31 150 ALA A N 1
ATOM 1223 C CA . ALA A 1 150 ? 0.197 -12.527 5.552 1.00 65.31 150 ALA A CA 1
ATOM 1224 C C . ALA A 1 150 ? -1.096 -13.357 5.466 1.00 65.31 150 ALA A C 1
ATOM 1226 O O . ALA A 1 150 ? -1.564 -14.046 6.377 1.00 65.31 150 ALA A O 1
ATOM 1227 N N . GLN A 1 151 ? -1.709 -13.192 4.296 1.00 67.81 151 GLN A N 1
ATOM 1228 C CA . GLN A 1 151 ? -2.965 -13.770 3.842 1.00 67.81 151 GLN A CA 1
ATOM 1229 C C . GLN A 1 151 ? -3.134 -15.261 4.162 1.00 67.81 151 GLN A C 1
ATOM 1231 O O . GLN A 1 151 ? -2.193 -16.057 4.130 1.00 67.81 151 GLN A O 1
ATOM 1236 N N . ASN A 1 152 ? -4.397 -15.662 4.340 1.00 80.25 152 ASN A N 1
ATOM 1237 C CA . ASN A 1 152 ? -4.782 -17.064 4.228 1.00 80.25 152 ASN A CA 1
ATOM 1238 C C . ASN A 1 152 ? -4.645 -17.499 2.761 1.00 80.25 152 ASN A C 1
ATOM 1240 O O . ASN A 1 152 ? -5.304 -16.936 1.882 1.00 80.25 152 ASN A O 1
ATOM 1244 N N . VAL A 1 153 ? -3.800 -18.494 2.505 1.00 83.38 153 VAL A N 1
ATOM 1245 C CA . VAL A 1 153 ? -3.576 -19.054 1.170 1.00 83.38 153 VAL A CA 1
ATOM 1246 C C . VAL A 1 153 ? -3.941 -20.533 1.137 1.00 83.38 153 VAL A C 1
ATOM 1248 O O . VAL A 1 153 ? -3.802 -21.273 2.112 1.00 83.38 153 VAL A O 1
ATOM 1251 N N . GLN A 1 154 ? -4.442 -20.966 -0.016 1.00 85.19 154 GLN A N 1
ATOM 1252 C CA . GLN A 1 154 ? -4.728 -22.365 -0.306 1.00 85.19 154 GLN A CA 1
ATOM 1253 C C . GLN A 1 154 ? -3.622 -22.904 -1.201 1.00 85.19 154 GLN A C 1
ATOM 1255 O O . GLN A 1 154 ? -3.424 -22.400 -2.303 1.00 85.19 154 GLN A O 1
ATOM 1260 N N . ILE A 1 155 ? -2.903 -23.912 -0.716 1.00 84.44 155 ILE A N 1
ATOM 1261 C CA . ILE A 1 155 ? -1.802 -24.559 -1.432 1.00 84.44 155 ILE A CA 1
ATOM 1262 C C . ILE A 1 155 ? -2.131 -26.039 -1.685 1.00 84.44 155 ILE A C 1
ATOM 1264 O O . ILE A 1 155 ? -3.009 -26.596 -1.015 1.00 84.44 155 ILE A O 1
ATOM 1268 N N . PRO A 1 156 ? -1.464 -26.710 -2.642 1.00 83.50 156 PRO A N 1
ATOM 1269 C CA . PRO A 1 156 ? -1.611 -28.151 -2.802 1.00 83.50 156 PRO A CA 1
ATOM 1270 C C . PRO A 1 156 ? -1.208 -28.869 -1.510 1.00 83.50 156 PRO A C 1
ATOM 1272 O O . PRO A 1 156 ? -0.269 -28.456 -0.831 1.00 83.50 156 PRO A O 1
ATOM 1275 N N . TYR A 1 157 ? -1.892 -29.962 -1.178 1.00 81.62 157 TYR A N 1
ATOM 1276 C CA . TYR A 1 157 ? -1.513 -30.796 -0.038 1.00 81.62 157 TYR A CA 1
ATOM 1277 C C . TYR A 1 157 ? -0.191 -31.532 -0.302 1.00 81.62 157 TYR A C 1
ATOM 1279 O O . TYR A 1 157 ? 0.605 -31.738 0.609 1.00 81.62 157 TYR A O 1
ATOM 1287 N N . SER A 1 158 ? 0.059 -31.896 -1.565 1.00 80.31 158 SER A N 1
ATOM 1288 C CA . SER A 1 158 ? 1.289 -32.549 -2.014 1.00 80.31 158 SER A CA 1
ATOM 1289 C C . SER A 1 158 ? 1.832 -31.899 -3.292 1.00 80.31 158 SER A C 1
ATOM 1291 O O . SER A 1 158 ? 1.043 -31.554 -4.176 1.00 80.31 158 SER A O 1
ATOM 1293 N N . PRO A 1 159 ? 3.166 -31.789 -3.456 1.00 76.06 159 PRO A N 1
ATOM 1294 C CA . PRO A 1 159 ? 3.777 -31.326 -4.703 1.00 76.06 159 PRO A CA 1
ATOM 1295 C C . PRO A 1 159 ? 3.492 -32.250 -5.899 1.00 76.06 159 PRO A C 1
ATOM 1297 O O . PRO A 1 159 ? 3.646 -31.834 -7.041 1.00 76.06 159 PRO A O 1
ATOM 1300 N N . GLN A 1 160 ? 3.056 -33.491 -5.655 1.00 80.44 160 GLN A N 1
ATOM 1301 C CA . GLN A 1 160 ? 2.705 -34.471 -6.693 1.00 80.44 160 GLN A CA 1
ATOM 1302 C C . GLN A 1 160 ? 1.193 -34.530 -6.979 1.00 80.44 160 GLN A C 1
ATOM 1304 O O . GLN A 1 160 ? 0.710 -35.449 -7.640 1.00 80.44 160 GLN A O 1
ATOM 1309 N N . GLN A 1 161 ? 0.410 -33.584 -6.457 1.00 79.12 161 GLN A N 1
ATOM 1310 C CA . GLN A 1 161 ? -1.042 -33.595 -6.600 1.00 79.12 161 GLN A CA 1
ATOM 1311 C C . GLN A 1 161 ? -1.455 -33.312 -8.053 1.00 79.12 161 GLN A C 1
ATOM 1313 O O . GLN A 1 161 ? -1.131 -32.274 -8.625 1.00 79.12 161 GLN A O 1
ATOM 1318 N N . ILE A 1 162 ? -2.196 -34.246 -8.654 1.00 78.12 162 ILE A N 1
ATOM 1319 C CA . ILE A 1 162 ? -2.690 -34.132 -10.033 1.00 78.12 162 ILE A CA 1
ATOM 1320 C C . ILE A 1 162 ? -3.700 -32.975 -10.109 1.00 78.12 162 ILE A C 1
ATOM 1322 O O . ILE A 1 162 ? -4.553 -32.840 -9.233 1.00 78.12 162 ILE A O 1
ATOM 1326 N N . GLY A 1 163 ? -3.631 -32.151 -11.162 1.00 74.62 163 GLY A N 1
ATOM 1327 C CA . GLY A 1 163 ? -4.292 -30.837 -11.232 1.00 74.62 163 GLY A CA 1
ATOM 1328 C C . GLY A 1 163 ? -5.788 -30.806 -10.889 1.00 74.62 163 GLY A C 1
ATOM 1329 O O . GLY A 1 163 ? -6.231 -29.911 -10.179 1.00 74.62 163 GLY A O 1
ATOM 1330 N N . ALA A 1 164 ? -6.583 -31.800 -11.296 1.00 73.19 164 ALA A N 1
ATOM 1331 C CA . ALA A 1 164 ? -8.008 -31.844 -10.937 1.00 73.19 164 ALA A CA 1
ATOM 1332 C C . ALA A 1 164 ? -8.255 -32.117 -9.436 1.00 73.19 164 ALA A C 1
ATOM 1334 O O . ALA A 1 164 ? -9.295 -31.746 -8.892 1.00 73.19 164 ALA A O 1
ATOM 1335 N N . LEU A 1 165 ? -7.300 -32.754 -8.754 1.00 71.94 165 LEU A N 1
ATOM 1336 C CA . LEU A 1 165 ? -7.341 -33.031 -7.319 1.00 71.94 165 LEU A CA 1
ATOM 1337 C C . LEU A 1 165 ? -6.981 -31.791 -6.485 1.00 71.94 165 LEU A C 1
ATOM 1339 O O . LEU A 1 165 ? -7.366 -31.719 -5.321 1.00 71.94 165 LEU A O 1
ATOM 1343 N N . TYR A 1 166 ? -6.278 -30.807 -7.063 1.00 64.50 166 TYR A N 1
ATOM 1344 C CA . TYR A 1 166 ? -5.943 -29.528 -6.414 1.00 64.50 166 TYR A CA 1
ATOM 1345 C C . TYR A 1 166 ? -7.183 -28.838 -5.836 1.00 64.50 166 TYR A C 1
ATOM 1347 O O . TYR A 1 166 ? -7.212 -28.470 -4.665 1.00 64.50 166 TYR A O 1
ATOM 1355 N N . PHE A 1 167 ? -8.248 -28.759 -6.636 1.00 68.44 167 PHE A N 1
ATOM 1356 C CA . PHE A 1 167 ? -9.498 -28.098 -6.258 1.00 68.44 167 PHE A CA 1
ATOM 1357 C C . PHE A 1 167 ? -10.347 -28.896 -5.259 1.00 68.44 167 PHE A C 1
ATOM 1359 O O . PHE A 1 167 ? -11.286 -28.348 -4.690 1.00 68.44 167 PHE A O 1
ATOM 1366 N N . LYS A 1 168 ? -10.046 -30.185 -5.045 1.00 71.81 168 LYS A N 1
ATOM 1367 C CA . LYS A 1 168 ? -10.805 -31.053 -4.129 1.00 71.81 168 LYS A CA 1
ATOM 1368 C C . LYS A 1 168 ? -10.237 -31.067 -2.713 1.00 71.81 168 LYS A C 1
ATOM 1370 O O . LYS A 1 168 ? -10.999 -31.205 -1.763 1.00 71.81 168 LYS A O 1
ATOM 1375 N N . SER A 1 169 ? -8.921 -30.935 -2.565 1.00 69.94 169 SER A N 1
ATOM 1376 C CA . SER A 1 169 ? -8.242 -31.040 -1.269 1.00 69.94 169 SER A CA 1
ATOM 1377 C C . SER A 1 169 ? -7.064 -30.069 -1.187 1.00 69.94 169 SER A C 1
ATOM 1379 O O . SER A 1 169 ? -5.899 -30.469 -1.255 1.00 69.94 169 SER A O 1
ATOM 1381 N N . SER A 1 170 ? -7.369 -28.775 -1.077 1.00 77.12 170 SER A N 1
ATOM 1382 C CA . SER A 1 170 ? -6.372 -27.730 -0.826 1.00 77.12 170 SER A CA 1
ATOM 1383 C C . SER A 1 170 ? -6.027 -27.642 0.665 1.00 77.12 170 SER A C 1
ATOM 1385 O O . SER A 1 170 ? -6.934 -27.616 1.503 1.00 77.12 170 SER A O 1
ATOM 1387 N N . ARG A 1 171 ? -4.743 -27.505 0.998 1.00 83.81 171 ARG A N 1
ATOM 1388 C CA . ARG A 1 171 ? -4.265 -27.202 2.353 1.00 83.81 171 ARG A CA 1
ATOM 1389 C C . ARG A 1 171 ? -4.394 -25.698 2.600 1.00 83.81 171 ARG A C 1
ATOM 1391 O O . ARG A 1 171 ? -3.879 -24.897 1.824 1.00 83.81 171 ARG A O 1
ATOM 1398 N N . LYS A 1 172 ? -5.122 -25.317 3.652 1.00 86.94 172 LYS A N 1
ATOM 1399 C CA . LYS A 1 172 ? -5.296 -23.914 4.063 1.00 86.94 172 LYS A CA 1
ATOM 1400 C C . LYS A 1 172 ? -4.199 -23.552 5.047 1.00 86.94 172 LYS A C 1
ATOM 1402 O O . LYS A 1 172 ? -4.149 -24.131 6.130 1.00 86.94 172 LYS A O 1
ATOM 1407 N N . VAL A 1 173 ? -3.385 -22.572 4.688 1.00 87.50 173 VAL A N 1
ATOM 1408 C CA . VAL A 1 173 ? -2.269 -22.119 5.512 1.00 87.50 173 VAL A CA 1
ATOM 1409 C C . VAL A 1 173 ? -2.309 -20.609 5.700 1.00 87.50 173 VAL A C 1
ATOM 1411 O O . VAL A 1 173 ? -2.870 -19.875 4.884 1.00 87.50 173 VAL A O 1
ATOM 1414 N N . HIS A 1 174 ? -1.714 -20.153 6.791 1.00 85.81 174 HIS A N 1
ATOM 1415 C CA . HIS A 1 174 ? -1.411 -18.755 7.045 1.00 85.81 174 HIS A CA 1
ATOM 1416 C C . HIS A 1 174 ? 0.064 -18.529 6.737 1.00 85.81 174 HIS A C 1
ATOM 1418 O O . HIS A 1 174 ? 0.923 -19.254 7.237 1.00 85.81 174 HIS A O 1
ATOM 1424 N N . LEU A 1 175 ? 0.348 -17.553 5.882 1.00 86.31 175 LEU A N 1
ATOM 1425 C CA . LEU A 1 175 ? 1.708 -17.100 5.634 1.00 86.31 175 LEU A CA 1
ATOM 1426 C C . LEU A 1 175 ? 2.023 -15.995 6.650 1.00 86.31 175 LEU A C 1
ATOM 1428 O O . LEU A 1 175 ? 1.167 -15.163 6.926 1.00 86.31 175 LEU A O 1
ATOM 1432 N N . PHE A 1 176 ? 3.229 -15.953 7.202 1.00 87.06 176 PHE A N 1
ATOM 1433 C CA . PHE A 1 176 ? 3.698 -14.793 7.959 1.00 87.06 176 PHE A CA 1
ATOM 1434 C C . PHE A 1 176 ? 5.177 -14.543 7.676 1.00 87.06 176 PHE A C 1
ATOM 1436 O O . PHE A 1 176 ? 5.973 -15.476 7.612 1.00 87.06 176 PHE A O 1
ATOM 1443 N N . GLY A 1 177 ? 5.544 -13.288 7.458 1.00 87.56 177 GLY A N 1
ATOM 1444 C CA . GLY A 1 177 ? 6.903 -12.852 7.176 1.00 87.56 177 GLY A CA 1
ATOM 1445 C C . GLY A 1 177 ? 7.543 -12.195 8.391 1.00 87.56 177 GLY A C 1
ATOM 1446 O O . GLY A 1 177 ? 6.918 -11.391 9.077 1.00 87.56 177 GLY A O 1
ATOM 1447 N N . ILE A 1 178 ? 8.813 -12.499 8.636 1.00 87.38 178 ILE A N 1
ATOM 1448 C CA . ILE A 1 178 ? 9.675 -11.745 9.547 1.00 87.38 178 ILE A CA 1
ATOM 1449 C C . ILE A 1 178 ? 10.812 -11.167 8.717 1.00 87.38 178 ILE A C 1
ATOM 1451 O O . ILE A 1 178 ? 11.547 -11.900 8.057 1.00 87.38 178 ILE A O 1
ATOM 1455 N N . CYS A 1 179 ? 10.963 -9.851 8.743 1.00 83.88 179 CYS A N 1
ATOM 1456 C CA . CYS A 1 179 ? 11.960 -9.128 7.973 1.00 83.88 179 CYS A CA 1
ATOM 1457 C C . CYS A 1 179 ? 12.902 -8.371 8.911 1.00 83.88 179 CYS A C 1
ATOM 1459 O O . CYS A 1 179 ? 12.461 -7.540 9.701 1.00 83.88 179 CYS A O 1
ATOM 1461 N N . ASN A 1 180 ? 14.208 -8.635 8.818 1.00 79.31 180 ASN A N 1
ATOM 1462 C CA . ASN A 1 180 ? 15.208 -7.815 9.503 1.00 79.31 180 ASN A CA 1
ATOM 1463 C C . ASN A 1 180 ? 15.545 -6.598 8.631 1.00 79.31 180 ASN A C 1
ATOM 1465 O O . ASN A 1 180 ? 16.416 -6.660 7.756 1.00 79.31 180 ASN A O 1
ATOM 1469 N N . THR A 1 181 ? 14.840 -5.493 8.864 1.00 72.12 181 THR A N 1
ATOM 1470 C CA . THR A 1 181 ? 14.986 -4.240 8.111 1.00 72.12 181 THR A CA 1
ATOM 1471 C C . THR A 1 181 ? 16.298 -3.518 8.421 1.00 72.12 181 THR A C 1
ATOM 1473 O O . THR A 1 181 ? 16.755 -2.722 7.605 1.00 72.12 181 THR A O 1
ATOM 1476 N N . GLY A 1 182 ? 16.956 -3.852 9.535 1.00 66.06 182 GLY A N 1
ATOM 1477 C CA . GLY A 1 182 ? 18.236 -3.270 9.950 1.00 66.06 182 GLY A CA 1
ATOM 1478 C C . GLY A 1 182 ? 19.455 -3.775 9.173 1.00 66.06 182 GLY A C 1
ATOM 1479 O O . GLY A 1 182 ? 20.541 -3.235 9.335 1.00 66.06 182 GLY A O 1
ATOM 1480 N N . ASN A 1 183 ? 19.315 -4.792 8.315 1.00 67.06 183 ASN A N 1
ATOM 1481 C CA . ASN A 1 183 ? 20.439 -5.359 7.560 1.00 67.06 183 ASN A CA 1
ATOM 1482 C C . ASN A 1 183 ? 20.640 -4.725 6.170 1.00 67.06 183 ASN A C 1
ATOM 1484 O O . ASN A 1 183 ? 21.090 -5.403 5.251 1.00 67.06 183 ASN A O 1
ATOM 1488 N N . PHE A 1 184 ? 20.264 -3.459 5.965 1.00 61.47 184 PHE A N 1
ATOM 1489 C CA . PHE A 1 184 ? 20.368 -2.791 4.661 1.00 61.47 184 PHE A CA 1
ATOM 1490 C C . PHE A 1 184 ? 21.831 -2.728 4.161 1.00 61.47 184 PHE A C 1
ATOM 1492 O O . PHE A 1 184 ? 22.705 -2.337 4.934 1.00 61.47 184 PHE A O 1
ATOM 1499 N N . PRO A 1 185 ? 22.133 -3.052 2.883 1.00 62.94 185 PRO A N 1
ATOM 1500 C CA . PRO A 1 185 ? 21.216 -3.352 1.773 1.00 62.94 185 PRO A CA 1
ATOM 1501 C C . PRO A 1 185 ? 20.820 -4.838 1.645 1.00 62.94 185 PRO A C 1
ATOM 1503 O O . PRO A 1 185 ? 20.143 -5.220 0.696 1.00 62.94 185 PRO A O 1
ATOM 1506 N N . HIS A 1 186 ? 21.247 -5.694 2.570 1.00 70.38 186 HIS A N 1
ATOM 1507 C CA . HIS A 1 186 ? 21.032 -7.145 2.580 1.00 70.38 186 HIS A CA 1
ATOM 1508 C C . HIS A 1 186 ? 19.830 -7.577 3.437 1.00 70.38 186 HIS A C 1
ATOM 1510 O O . HIS A 1 186 ? 19.865 -8.626 4.088 1.00 70.38 186 HIS A O 1
ATOM 1516 N N . THR A 1 187 ? 18.767 -6.773 3.454 1.00 72.12 187 THR A N 1
ATOM 1517 C CA . THR A 1 187 ? 17.504 -7.099 4.122 1.00 72.12 187 THR A CA 1
ATOM 1518 C C . THR A 1 187 ? 16.981 -8.449 3.623 1.00 72.12 187 THR A C 1
ATOM 1520 O O . THR A 1 187 ? 16.849 -8.669 2.419 1.00 72.12 187 THR A O 1
ATOM 1523 N N . GLN A 1 188 ? 16.698 -9.364 4.551 1.00 75.00 188 GLN A N 1
ATOM 1524 C CA . GLN A 1 188 ? 16.130 -10.678 4.257 1.00 75.00 188 GLN A CA 1
ATOM 1525 C C . GLN A 1 188 ? 14.800 -10.826 4.992 1.00 75.00 188 GLN A C 1
ATOM 1527 O O . GLN A 1 188 ? 14.717 -10.557 6.193 1.00 75.00 188 GLN A O 1
ATOM 1532 N N . GLN A 1 189 ? 13.780 -11.271 4.259 1.00 83.69 189 GLN A N 1
ATOM 1533 C CA . GLN A 1 189 ? 12.494 -11.677 4.811 1.00 83.69 189 GLN A CA 1
ATOM 1534 C C . GLN A 1 189 ? 12.431 -13.201 4.847 1.00 83.69 189 GLN A C 1
ATOM 1536 O O . GLN A 1 189 ? 12.614 -13.868 3.827 1.00 83.69 189 GLN A O 1
ATOM 1541 N N . ILE A 1 190 ? 12.175 -13.744 6.031 1.00 85.94 190 ILE A N 1
ATOM 1542 C CA . ILE A 1 190 ? 11.915 -15.161 6.251 1.00 85.94 190 ILE A CA 1
ATOM 1543 C C . ILE A 1 190 ? 10.405 -15.319 6.339 1.00 85.94 190 ILE A C 1
ATOM 1545 O O . ILE A 1 190 ? 9.768 -14.740 7.214 1.00 85.94 190 ILE A O 1
ATOM 1549 N N . ASN A 1 191 ? 9.842 -16.097 5.421 1.00 87.88 191 ASN A N 1
ATOM 1550 C CA . ASN A 1 191 ? 8.427 -16.424 5.434 1.00 87.88 191 ASN A CA 1
ATOM 1551 C C . ASN A 1 191 ? 8.215 -17.785 6.086 1.00 87.88 191 ASN A C 1
ATOM 1553 O O . ASN A 1 191 ? 8.913 -18.753 5.787 1.00 87.88 191 ASN A O 1
ATOM 1557 N N . TYR A 1 192 ? 7.208 -17.847 6.933 1.00 87.06 192 TYR A N 1
ATOM 1558 C CA . TYR A 1 192 ? 6.781 -19.020 7.661 1.00 87.06 192 TYR A CA 1
ATOM 1559 C C . TYR A 1 192 ? 5.351 -19.364 7.271 1.00 87.06 192 TYR A C 1
ATOM 1561 O O . TYR A 1 192 ? 4.551 -18.497 6.917 1.00 87.06 192 TYR A O 1
ATOM 1569 N N . ILE A 1 193 ? 5.040 -20.651 7.335 1.00 86.69 193 ILE A N 1
ATOM 1570 C CA . ILE A 1 193 ? 3.742 -21.197 6.965 1.00 86.69 193 ILE A CA 1
ATOM 1571 C C . ILE A 1 193 ? 3.192 -21.903 8.198 1.00 86.69 193 ILE A C 1
ATOM 1573 O O . ILE A 1 193 ? 3.850 -22.799 8.721 1.00 86.69 193 ILE A O 1
ATOM 1577 N N . ILE A 1 194 ? 2.002 -21.508 8.641 1.00 86.50 194 ILE A N 1
ATOM 1578 C CA . ILE A 1 194 ? 1.275 -22.162 9.734 1.00 86.50 194 ILE A CA 1
ATOM 1579 C C . ILE A 1 194 ? 0.052 -22.843 9.143 1.00 86.50 194 ILE A C 1
ATOM 1581 O O . ILE A 1 194 ? -0.713 -22.222 8.398 1.00 86.50 194 ILE A O 1
ATOM 1585 N N . ASP A 1 195 ? -0.161 -24.114 9.469 1.00 85.69 195 ASP A N 1
ATOM 1586 C CA . ASP A 1 195 ? -1.406 -24.768 9.095 1.00 85.69 195 ASP A CA 1
ATOM 1587 C C . ASP A 1 195 ? -2.583 -24.146 9.833 1.00 85.69 195 ASP A C 1
ATOM 1589 O O . ASP A 1 195 ? -2.527 -23.890 11.032 1.00 85.69 195 ASP A O 1
ATOM 1593 N N . LYS A 1 196 ? -3.713 -23.972 9.143 1.00 81.50 196 LYS A N 1
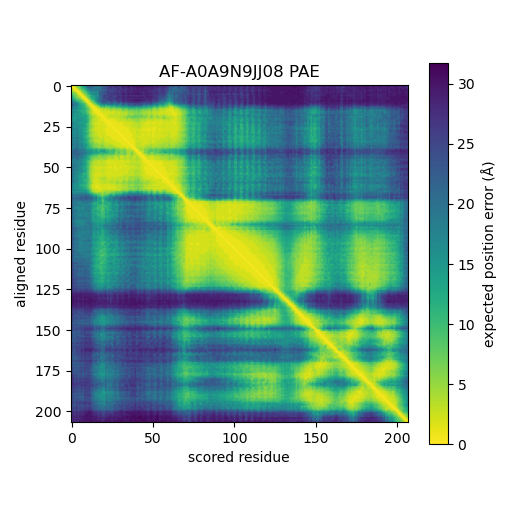ATOM 1594 C CA . LYS A 1 196 ? -4.915 -23.447 9.801 1.00 81.50 196 LYS A CA 1
ATOM 1595 C C . LYS A 1 196 ? -5.353 -24.300 11.006 1.00 81.50 196 LYS A C 1
ATOM 1597 O O . LYS A 1 196 ? -5.945 -23.763 11.931 1.00 81.50 196 LYS A O 1
ATOM 1602 N N . ALA A 1 197 ? -5.077 -25.604 10.991 1.00 79.12 197 ALA A N 1
ATOM 1603 C CA . ALA A 1 197 ? -5.384 -26.510 12.100 1.00 79.12 197 ALA A CA 1
ATOM 1604 C C . ALA A 1 197 ? -4.458 -26.335 13.320 1.00 79.12 197 ALA A C 1
ATOM 1606 O O . ALA A 1 197 ? -4.809 -26.779 14.406 1.00 79.12 197 ALA A O 1
ATOM 1607 N N . GLU A 1 198 ? -3.292 -25.714 13.136 1.00 80.94 198 GLU A N 1
ATOM 1608 C CA . GLU A 1 198 ? -2.294 -25.466 14.185 1.00 80.94 198 GLU A CA 1
ATOM 1609 C C . GLU A 1 198 ? -2.433 -24.070 14.801 1.00 80.94 198 GLU A C 1
ATOM 1611 O O . GLU A 1 198 ? -1.794 -23.772 15.810 1.00 80.94 198 GLU A O 1
ATOM 1616 N N . MET A 1 199 ? -3.266 -23.207 14.208 1.00 74.31 199 MET A N 1
ATOM 1617 C CA . MET A 1 199 ? -3.569 -21.908 14.794 1.00 74.31 199 MET A CA 1
ATOM 1618 C C . MET A 1 199 ? -4.291 -22.122 16.129 1.00 74.31 199 MET A C 1
ATOM 1620 O O . MET A 1 199 ? -5.259 -22.889 16.170 1.00 74.31 199 MET A O 1
ATOM 1624 N N . PRO A 1 200 ? -3.849 -21.465 17.216 1.00 70.00 200 PRO A N 1
ATOM 1625 C CA . PRO A 1 200 ? -4.580 -21.503 18.471 1.00 70.00 200 PRO A CA 1
ATOM 1626 C C . PRO A 1 200 ? -6.004 -21.004 18.215 1.00 70.00 200 PRO A C 1
ATOM 1628 O O . PRO A 1 200 ? -6.193 -19.977 17.566 1.00 70.00 200 PRO A O 1
ATOM 1631 N N . ASP A 1 201 ? -7.000 -21.761 18.677 1.00 65.94 201 ASP A N 1
ATOM 1632 C CA . ASP A 1 201 ? -8.400 -21.349 18.579 1.00 65.94 201 ASP A CA 1
ATOM 1633 C C . ASP A 1 201 ? -8.539 -19.985 19.275 1.00 65.94 201 ASP A C 1
ATOM 1635 O O . ASP A 1 201 ? -7.964 -19.803 20.352 1.00 65.94 201 ASP A O 1
ATOM 1639 N N . ASP A 1 202 ? -9.250 -19.031 18.659 1.00 56.53 202 ASP A N 1
ATOM 1640 C CA . ASP A 1 202 ? -9.360 -17.617 19.078 1.00 56.53 202 ASP A CA 1
ATOM 1641 C C . ASP A 1 202 ? -10.146 -17.455 20.398 1.00 56.53 202 ASP A C 1
ATOM 1643 O O . ASP A 1 202 ? -11.134 -16.724 20.487 1.00 56.53 202 ASP A O 1
ATOM 1647 N N . GLY A 1 203 ? -9.776 -18.191 21.445 1.00 48.72 203 GLY A N 1
ATOM 1648 C CA . GLY A 1 203 ? -10.376 -18.098 22.764 1.00 48.72 203 GLY A CA 1
ATOM 1649 C C . GLY A 1 203 ? -11.878 -18.369 22.780 1.00 48.72 203 GLY A C 1
ATOM 1650 O O . GLY A 1 203 ? -12.560 -17.868 23.674 1.00 48.72 203 GLY A O 1
ATOM 1651 N N . LYS A 1 204 ? -12.422 -19.171 21.851 1.00 47.81 204 LYS A N 1
ATOM 1652 C CA . LYS A 1 204 ? -13.782 -19.711 21.992 1.00 47.81 204 LYS A CA 1
ATOM 1653 C C . LYS A 1 204 ? -13.792 -20.785 23.076 1.00 47.81 204 LYS A C 1
ATOM 1655 O O . LYS A 1 204 ? -13.978 -21.968 22.817 1.00 47.81 204 LYS A O 1
ATOM 1660 N N . GLN A 1 205 ? -13.601 -20.349 24.318 1.00 42.62 205 GLN A N 1
ATOM 1661 C CA . GLN A 1 205 ? -14.072 -21.085 25.477 1.00 42.62 205 GLN A CA 1
ATOM 1662 C C . GLN A 1 205 ? -15.568 -21.318 25.271 1.00 42.62 205 GLN A C 1
ATOM 1664 O O . GLN A 1 205 ? -16.348 -20.369 25.147 1.00 42.62 205 GLN A O 1
ATOM 1669 N N . GLY A 1 206 ? -15.942 -22.591 25.158 1.00 40.53 206 GLY A N 1
ATOM 1670 C CA . GLY A 1 206 ? -17.333 -23.010 25.165 1.00 40.53 206 GLY A CA 1
ATOM 1671 C C . GLY A 1 206 ? -18.020 -22.453 26.408 1.00 40.53 206 GLY A C 1
ATOM 1672 O O . GLY A 1 206 ? -17.535 -22.636 27.524 1.00 40.53 206 GLY A O 1
ATOM 1673 N N . LYS A 1 207 ? -19.117 -21.733 26.178 1.00 34.78 207 LYS A N 1
ATOM 1674 C CA . LYS A 1 207 ? -20.186 -21.600 27.164 1.00 34.78 207 LYS A CA 1
ATOM 1675 C C . LYS A 1 207 ? -20.977 -22.897 27.216 1.00 34.78 207 LYS A C 1
ATOM 1677 O O . LYS A 1 207 ? -21.131 -23.511 26.135 1.00 34.78 207 LYS A O 1
#

Sequence (207 aa):
MPSPRRHCNKISMPIVFLPTSFNYTSVYRDYVQAYKDKHGSDAHIMSESTFTNIWKSLIPSLQFMSAKSDLCETCEIMKMNIQYTTQHEKKLELTNDYLAHLNHAQEERDYYNVNIVKATEDGKRNSNIVKSQISFKIFDGCAHIAYDWAQNVQIPYSPQQIGALYFKSSRKVHLFGICNTGNFPHTQQINYIIDKAEMPDDGKQGK

Nearest PDB structures (foldseek):
  4n4r-assembly2_D  TM=3.849E-01  e=6.722E+00  Salmonella enterica subsp. enterica serovar Typhimurium str. LT2
  4nhr-assembly1_A  TM=2.232E-01  e=7.155E+00  Escherichia coli K-12